Protein AF-A0A254QA56-F1 (afdb_monomer)

Sequence (205 aa):
MKKPNFILATFVTAFCLHAQAGLIANYATLATKDLDQMNELVNEKIQESEQMHDEKYVPLKEALQAVFSRPDGTDDMIDKVVGPLRTKLDELDQWENVFTILVDEAVDALKNPKGVKPVVQNTYSIFLENFIAESKPYAKNGGFERKLLEKIRDAKIELTKEAKNERSLRGMKVGDSPSDLAKRVLDQNPVAAKDAPKADKKKKK

Nearest PDB structures (foldseek):
  5oqq-assembly1_A  TM=4.904E-01  e=9.776E+00  Saccharomyces cerevisiae S288C
  6o6n-assembly1_A  TM=2.407E-01  e=3.776E+00  Mycobacterium tuberculosis

Solvent-accessible surface area (backbone atoms only — not comparable to full-atom values): 11959 Å² total; per-residue (Å²): 137,91,83,87,90,84,81,82,82,77,82,77,78,77,78,75,74,73,75,65,71,94,54,93,59,47,23,77,66,41,58,73,50,52,73,66,58,49,45,48,52,44,49,53,23,50,52,53,20,71,72,42,93,65,73,40,60,53,40,43,42,46,36,50,50,43,52,35,16,23,74,46,90,88,72,56,49,51,79,73,57,44,61,67,54,50,55,58,26,52,78,66,76,33,50,71,57,46,51,51,51,53,52,48,55,32,49,54,48,39,65,50,46,82,90,51,53,42,64,54,48,47,17,37,44,37,25,48,44,44,50,46,61,73,32,49,87,47,31,44,42,97,47,70,56,25,55,51,37,50,51,43,27,73,55,64,42,64,80,52,71,63,28,48,48,54,41,45,76,70,74,42,84,80,69,75,41,51,13,55,49,27,41,52,50,41,71,77,24,58,64,70,86,82,77,72,77,78,76,78,78,76,78,79,130

Mean predicted aligned error: 9.17 Å

Radius of gyration: 22.81 Å; Cα contacts (8 Å, |Δi|>4): 213; chains: 1; bounding box: 54×69×92 Å

pLDDT: mean 86.46, std 18.13, range [35.41, 98.5]

Structure (mmCIF, N/CA/C/O backbone):
data_AF-A0A254QA56-F1
#
_entry.id   AF-A0A254QA56-F1
#
loop_
_atom_site.group_PDB
_atom_site.id
_atom_site.type_symbol
_atom_site.label_atom_id
_atom_site.label_alt_id
_atom_site.label_comp_id
_atom_site.label_asym_id
_atom_site.label_entity_id
_atom_site.label_seq_id
_atom_site.pdbx_PDB_ins_code
_atom_site.Cartn_x
_atom_site.Cartn_y
_atom_site.Cartn_z
_atom_site.occupancy
_atom_site.B_iso_or_equiv
_atom_site.auth_seq_id
_atom_site.auth_comp_id
_atom_site.auth_asym_id
_atom_site.auth_atom_id
_atom_site.pdbx_PDB_model_num
ATOM 1 N N . MET A 1 1 ? -38.336 6.411 -59.306 1.00 41.28 1 MET A N 1
ATOM 2 C CA . MET A 1 1 ? -36.872 6.197 -59.385 1.00 41.28 1 MET A CA 1
ATOM 3 C C . MET A 1 1 ? -36.225 6.703 -58.106 1.00 41.28 1 MET A C 1
ATOM 5 O O . MET A 1 1 ? -36.695 7.677 -57.540 1.00 41.28 1 MET A O 1
ATOM 9 N N . LYS A 1 2 ? -35.222 5.962 -57.632 1.00 47.81 2 LYS A N 1
ATOM 10 C CA . LYS A 1 2 ? -34.538 6.068 -56.334 1.00 47.81 2 LYS A CA 1
ATOM 11 C C . LYS A 1 2 ? -33.639 7.311 -56.239 1.00 47.81 2 LYS A C 1
ATOM 13 O O . LYS A 1 2 ? -32.981 7.617 -57.230 1.00 47.81 2 LYS A O 1
ATOM 18 N N . LYS A 1 3 ? -33.528 7.900 -55.037 1.00 47.44 3 LYS A N 1
ATOM 19 C CA . LYS A 1 3 ? -32.267 8.181 -54.302 1.00 47.44 3 LYS A CA 1
ATOM 20 C C . LYS A 1 3 ? -32.556 8.916 -52.972 1.00 47.44 3 LYS A C 1
ATOM 22 O O . LYS A 1 3 ? -33.139 9.994 -53.016 1.00 47.44 3 LYS A O 1
ATOM 27 N N . PRO A 1 4 ? -32.140 8.374 -51.814 1.00 57.78 4 PRO A N 1
ATOM 28 C CA . PRO A 1 4 ? -32.004 9.125 -50.571 1.00 57.78 4 PRO A CA 1
ATOM 29 C C . PRO A 1 4 ? -30.584 9.710 -50.485 1.00 57.78 4 PRO A C 1
ATOM 31 O O . PRO A 1 4 ? -29.627 9.010 -50.806 1.00 57.78 4 PRO A O 1
ATOM 34 N N . ASN A 1 5 ? -30.428 10.954 -50.028 1.00 46.78 5 ASN A N 1
ATOM 35 C CA . ASN A 1 5 ? -29.123 11.470 -49.605 1.00 46.78 5 ASN A CA 1
ATOM 36 C C . ASN A 1 5 ? -29.166 11.748 -48.106 1.00 46.78 5 ASN A C 1
ATOM 38 O O . ASN A 1 5 ? -29.711 12.737 -47.628 1.00 46.78 5 ASN A O 1
ATOM 42 N N . PHE A 1 6 ? -28.600 10.776 -47.407 1.00 52.94 6 PHE A N 1
ATOM 43 C CA . PHE A 1 6 ? -28.420 10.651 -45.979 1.00 52.94 6 PHE A CA 1
ATOM 44 C C . PHE A 1 6 ? -26.942 10.926 -45.714 1.00 52.94 6 PHE A C 1
ATOM 46 O O . PHE A 1 6 ? -26.132 10.060 -46.020 1.00 52.94 6 PHE A O 1
ATOM 53 N N . ILE A 1 7 ? -26.569 12.101 -45.202 1.00 49.69 7 ILE A N 1
ATOM 54 C CA . ILE A 1 7 ? -25.261 12.303 -44.556 1.00 49.69 7 ILE A CA 1
ATOM 55 C C . ILE A 1 7 ? -25.456 13.305 -43.413 1.00 49.69 7 ILE A C 1
ATOM 57 O O . ILE A 1 7 ? -25.235 14.503 -43.564 1.00 49.69 7 ILE A O 1
ATOM 61 N N . LEU A 1 8 ? -25.892 12.797 -42.261 1.00 44.91 8 LEU A N 1
ATOM 62 C CA . LEU A 1 8 ? -25.631 13.426 -40.971 1.00 44.91 8 LEU A CA 1
ATOM 63 C C . LEU A 1 8 ? -24.395 12.718 -40.409 1.00 44.91 8 LEU A C 1
ATOM 65 O O . LEU A 1 8 ? -24.488 11.621 -39.863 1.00 44.91 8 LEU A O 1
ATOM 69 N N . ALA A 1 9 ? -23.220 13.297 -40.644 1.00 51.34 9 ALA A N 1
ATOM 70 C CA . ALA A 1 9 ? -21.973 12.807 -40.076 1.00 51.34 9 ALA A CA 1
ATOM 71 C C . ALA A 1 9 ? -21.888 13.270 -38.617 1.00 51.34 9 ALA A C 1
ATOM 73 O O . ALA A 1 9 ? -21.326 14.319 -38.309 1.00 51.34 9 ALA A O 1
ATOM 74 N N . THR A 1 10 ? -22.484 12.495 -37.714 1.00 50.38 10 THR A N 1
ATOM 75 C CA . THR A 1 10 ? -22.260 12.638 -36.276 1.00 50.38 10 THR A CA 1
ATOM 76 C C . THR A 1 10 ? -20.854 12.131 -35.974 1.00 50.38 10 THR A C 1
ATOM 78 O O . THR A 1 10 ? -20.608 10.928 -35.892 1.00 50.38 10 THR A O 1
ATOM 81 N N . PHE A 1 11 ? -19.912 13.062 -35.849 1.00 48.84 11 PHE A N 1
ATOM 82 C CA . PHE A 1 11 ? -18.578 12.811 -35.319 1.00 48.84 11 PHE A CA 1
ATOM 83 C C . PHE A 1 11 ? -18.725 12.520 -33.818 1.00 48.84 11 PHE A C 1
ATOM 85 O O . PHE A 1 11 ? -18.668 13.417 -32.981 1.00 48.84 11 PHE A O 1
ATOM 92 N N . VAL A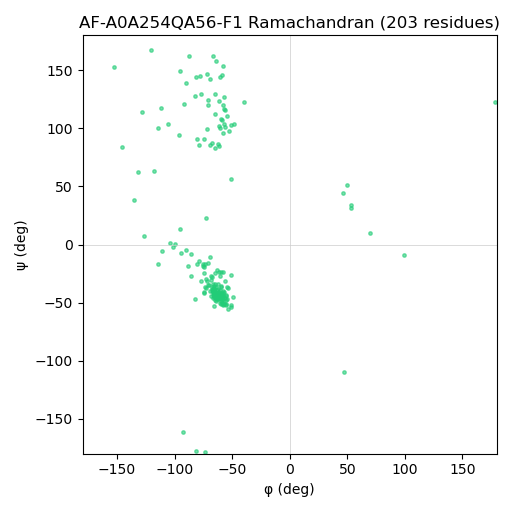 1 12 ? -18.997 11.261 -33.471 1.00 50.03 12 VAL A N 1
ATOM 93 C CA . VAL A 1 12 ? -18.875 10.780 -32.092 1.00 50.03 12 VAL A CA 1
ATOM 94 C C . VAL A 1 12 ? -17.382 10.642 -31.831 1.00 50.03 12 VAL A C 1
ATOM 96 O O . VAL A 1 12 ? -16.770 9.617 -32.130 1.00 50.03 12 VAL A O 1
ATOM 99 N N . THR A 1 13 ? -16.769 11.707 -31.322 1.00 55.28 13 THR A N 1
ATOM 100 C CA . THR A 1 13 ? -15.480 11.609 -30.647 1.00 55.28 13 THR A CA 1
ATOM 101 C C . THR A 1 13 ? -15.679 10.695 -29.448 1.00 55.28 13 THR A C 1
ATOM 103 O O . THR A 1 13 ? -16.225 11.084 -28.417 1.00 55.28 13 THR A O 1
ATOM 106 N N . ALA A 1 14 ? -15.266 9.441 -29.615 1.00 47.97 14 ALA A N 1
ATOM 107 C CA . ALA A 1 14 ? -15.072 8.514 -28.523 1.00 47.97 14 ALA A CA 1
ATOM 108 C C . ALA A 1 14 ? -14.052 9.139 -27.562 1.00 47.97 14 ALA A C 1
ATOM 110 O O . ALA A 1 14 ? -12.840 9.051 -27.764 1.00 47.97 14 ALA A O 1
ATOM 111 N N . PHE A 1 15 ? -14.553 9.804 -26.522 1.00 41.41 15 PHE A N 1
ATOM 112 C CA . PHE A 1 15 ? -13.814 10.004 -25.288 1.00 41.41 15 PHE A CA 1
ATOM 113 C C . PHE A 1 15 ? -13.555 8.608 -24.718 1.00 41.41 15 PHE A C 1
ATOM 115 O O . PHE A 1 15 ? -14.326 8.083 -23.918 1.00 41.41 15 PHE A O 1
ATOM 122 N N . CYS A 1 16 ? -12.469 7.976 -25.163 1.00 35.41 16 CYS A N 1
ATOM 123 C CA . CYS A 1 16 ? -11.835 6.908 -24.411 1.00 35.41 16 CYS A CA 1
ATOM 124 C C . CYS A 1 16 ? -11.297 7.543 -23.127 1.00 35.41 16 CYS A C 1
ATOM 126 O O . CYS A 1 16 ? -10.126 7.928 -23.047 1.00 35.41 16 CYS A O 1
ATOM 128 N N . LEU A 1 17 ? -12.185 7.674 -22.137 1.00 36.38 17 LEU A N 1
ATOM 129 C CA . LEU A 1 17 ? -11.829 7.741 -20.732 1.00 36.38 17 LEU A CA 1
ATOM 130 C C . LEU A 1 17 ? -10.952 6.519 -20.483 1.00 36.38 17 LEU A C 1
ATOM 132 O O . LEU A 1 17 ? -11.428 5.391 -20.366 1.00 36.38 17 LEU A O 1
ATOM 136 N N . HIS A 1 18 ? -9.641 6.737 -20.509 1.00 39.75 18 HIS A N 1
ATOM 137 C CA . HIS A 1 18 ? -8.711 5.783 -19.953 1.00 39.75 18 HIS A CA 1
ATOM 138 C C . HIS A 1 18 ? -9.082 5.720 -18.483 1.00 39.75 18 HIS A C 1
ATOM 140 O O . HIS A 1 18 ? -8.768 6.651 -17.746 1.00 39.75 18 HIS A O 1
ATOM 146 N N . ALA A 1 19 ? -9.798 4.671 -18.082 1.00 36.72 19 ALA A N 1
ATOM 147 C CA . ALA A 1 19 ? -9.943 4.330 -16.684 1.00 36.72 19 ALA A CA 1
ATOM 148 C C . ALA A 1 19 ? -8.522 4.285 -16.113 1.00 36.72 19 ALA A C 1
ATOM 150 O O . ALA A 1 19 ? -7.747 3.370 -16.407 1.00 36.72 19 ALA A O 1
ATOM 151 N N . GLN A 1 20 ? -8.130 5.333 -15.385 1.00 47.66 20 GLN A N 1
ATOM 152 C CA . GLN A 1 20 ? -7.027 5.214 -14.456 1.00 47.66 20 GLN A CA 1
ATOM 153 C C . GLN A 1 20 ? -7.502 4.132 -13.496 1.00 47.66 20 GLN A C 1
ATOM 155 O O . GLN A 1 20 ? -8.467 4.344 -12.768 1.00 47.66 20 GLN A O 1
ATOM 160 N N . ALA A 1 21 ? -6.900 2.939 -13.585 1.00 56.03 21 ALA A N 1
ATOM 161 C CA . ALA A 1 21 ? -6.980 1.937 -12.525 1.00 56.03 21 ALA A CA 1
ATOM 162 C C . ALA A 1 21 ? -6.873 2.702 -11.207 1.00 56.03 21 ALA A C 1
ATOM 164 O O . ALA A 1 21 ? -5.933 3.487 -11.137 1.00 56.03 21 ALA A O 1
ATOM 165 N N . GLY A 1 22 ? -7.867 2.570 -10.315 1.00 65.25 22 GLY A N 1
ATOM 166 C CA . GLY A 1 22 ? -8.293 3.515 -9.261 1.00 65.25 22 GLY A CA 1
ATOM 167 C C . GLY A 1 22 ? -7.219 4.060 -8.312 1.00 65.25 22 GLY A C 1
ATOM 168 O O . GLY A 1 22 ? -7.341 3.920 -7.106 1.00 65.25 22 GLY A O 1
ATOM 169 N N . LEU A 1 23 ? -6.190 4.674 -8.885 1.00 83.94 23 LEU A N 1
ATOM 170 C CA . LEU A 1 23 ? -4.993 5.268 -8.326 1.00 83.94 23 LEU A CA 1
ATOM 171 C C . LEU A 1 23 ? -5.116 6.767 -8.552 1.00 83.94 23 LEU A C 1
ATOM 173 O O . LEU A 1 23 ? -5.102 7.229 -9.700 1.00 83.94 23 LEU A O 1
ATOM 177 N N . ILE A 1 24 ? -5.166 7.534 -7.468 1.00 88.38 24 ILE A N 1
ATOM 178 C CA . ILE A 1 24 ? -5.178 8.999 -7.562 1.00 88.38 24 ILE A CA 1
ATOM 179 C C . ILE A 1 24 ? -3.846 9.551 -8.094 1.00 88.38 24 ILE A C 1
ATOM 181 O O . ILE A 1 24 ? -3.814 10.585 -8.756 1.00 88.38 24 ILE A O 1
ATOM 185 N N . ALA A 1 25 ? -2.741 8.835 -7.859 1.00 92.19 25 ALA A N 1
ATOM 186 C CA . ALA A 1 25 ? -1.421 9.140 -8.396 1.00 92.19 25 ALA A CA 1
ATOM 187 C C . ALA A 1 25 ? -0.576 7.865 -8.517 1.00 92.19 25 ALA A C 1
ATOM 189 O O . ALA A 1 25 ? -0.763 6.902 -7.778 1.00 92.19 25 ALA A O 1
ATOM 190 N N . ASN A 1 26 ? 0.376 7.862 -9.452 1.00 94.62 26 ASN A N 1
ATOM 191 C CA . ASN A 1 26 ? 1.369 6.792 -9.542 1.00 94.62 26 ASN A CA 1
ATOM 192 C C . ASN A 1 26 ? 2.577 7.087 -8.640 1.00 94.62 26 ASN A C 1
ATOM 194 O O . ASN A 1 26 ? 2.825 8.239 -8.270 1.00 94.62 26 ASN A O 1
ATOM 198 N N . TYR A 1 27 ? 3.369 6.055 -8.351 1.00 94.25 27 TYR A N 1
ATOM 199 C CA . TYR A 1 27 ? 4.514 6.170 -7.445 1.00 94.25 27 TYR A CA 1
ATOM 200 C C . TYR A 1 27 ? 5.526 7.247 -7.864 1.00 94.25 27 TYR A C 1
ATOM 202 O O . TYR A 1 27 ? 6.168 7.839 -7.005 1.00 94.25 27 TYR A O 1
ATOM 210 N N . ALA A 1 28 ? 5.698 7.512 -9.165 1.00 92.94 28 ALA A N 1
ATOM 211 C CA . ALA A 1 28 ? 6.695 8.467 -9.639 1.00 92.94 28 ALA A CA 1
ATOM 212 C C . ALA A 1 28 ? 6.295 9.909 -9.307 1.00 92.94 28 ALA A C 1
ATOM 214 O O . ALA A 1 28 ? 7.159 10.721 -8.995 1.00 92.94 28 ALA A O 1
ATOM 215 N N . THR A 1 29 ? 4.996 10.211 -9.342 1.00 94.50 29 THR A N 1
ATOM 216 C CA . THR A 1 29 ? 4.449 11.488 -8.863 1.00 94.50 29 THR A CA 1
ATOM 217 C C . THR A 1 29 ? 4.476 11.568 -7.337 1.00 94.50 29 THR A C 1
ATOM 219 O O . THR A 1 29 ? 4.750 12.624 -6.779 1.00 94.50 29 THR A O 1
ATOM 222 N N . LEU A 1 30 ? 4.211 10.460 -6.644 1.00 95.38 30 LEU A N 1
ATOM 223 C CA . LEU A 1 30 ? 4.220 10.420 -5.178 1.00 95.38 30 LEU A CA 1
ATOM 224 C C . LEU A 1 30 ? 5.635 10.551 -4.600 1.00 95.38 30 LEU A C 1
ATOM 226 O O . LEU A 1 30 ? 5.823 11.196 -3.575 1.00 95.38 30 LEU A O 1
ATOM 230 N N . ALA A 1 31 ? 6.642 10.004 -5.281 1.00 93.56 31 ALA A N 1
ATOM 231 C CA . ALA A 1 31 ? 8.043 10.075 -4.871 1.00 93.56 31 ALA A CA 1
ATOM 232 C C . ALA A 1 31 ? 8.597 11.508 -4.834 1.00 93.56 31 ALA A C 1
ATOM 234 O O . ALA A 1 31 ? 9.591 11.756 -4.159 1.00 93.56 31 ALA A O 1
ATOM 235 N N . THR A 1 32 ? 7.980 12.451 -5.553 1.00 93.56 32 THR A N 1
ATOM 236 C CA . THR A 1 32 ? 8.383 13.864 -5.523 1.00 93.56 32 THR A CA 1
ATOM 237 C C . THR A 1 32 ? 7.660 14.669 -4.451 1.00 93.56 32 THR A C 1
ATOM 239 O O . THR A 1 32 ? 7.957 15.850 -4.311 1.00 93.56 32 THR A O 1
ATOM 242 N N . LYS A 1 33 ? 6.695 14.070 -3.739 1.00 95.69 33 LYS A N 1
ATOM 243 C CA . LYS A 1 33 ? 5.977 14.744 -2.660 1.00 95.69 33 LYS A CA 1
ATOM 244 C C . LYS A 1 33 ? 6.781 14.694 -1.366 1.00 95.69 33 LYS A C 1
ATOM 246 O O . LYS A 1 33 ? 7.206 13.616 -0.928 1.00 95.69 33 LYS A O 1
ATOM 251 N N . ASP A 1 34 ? 6.975 15.865 -0.777 1.00 96.31 34 ASP A N 1
ATOM 252 C CA . ASP A 1 34 ? 7.541 16.020 0.560 1.00 96.31 34 ASP A CA 1
ATOM 253 C C . ASP A 1 34 ? 6.481 15.801 1.655 1.00 96.31 34 ASP A C 1
ATOM 255 O O . ASP A 1 34 ? 5.336 15.435 1.382 1.00 96.31 34 ASP A O 1
ATOM 259 N N . LEU A 1 35 ? 6.887 15.976 2.914 1.00 97.00 35 LEU A N 1
ATOM 260 C CA . LEU A 1 35 ? 6.021 15.753 4.070 1.00 97.00 35 LEU A CA 1
ATOM 261 C C . LEU A 1 35 ? 4.806 16.686 4.074 1.00 97.00 35 LEU A C 1
ATOM 263 O O . LEU A 1 35 ? 3.702 16.239 4.378 1.00 97.00 35 LEU A O 1
ATOM 267 N N . ASP A 1 36 ? 4.987 17.955 3.716 1.00 98.00 36 ASP A N 1
ATOM 268 C CA . ASP A 1 36 ? 3.902 18.937 3.718 1.00 98.00 36 ASP A CA 1
ATOM 269 C C . ASP A 1 36 ? 2.884 18.597 2.627 1.00 98.00 36 ASP A C 1
ATOM 271 O O . ASP A 1 36 ? 1.686 18.531 2.895 1.00 98.00 36 ASP A O 1
ATOM 275 N N . GLN A 1 37 ? 3.357 18.253 1.427 1.00 98.06 37 GLN A N 1
ATOM 276 C CA . GLN A 1 37 ? 2.510 17.860 0.299 1.00 98.06 37 GLN A CA 1
ATOM 277 C C . GLN A 1 37 ? 1.796 16.519 0.509 1.00 98.06 37 GLN A C 1
ATOM 279 O O . GLN A 1 37 ? 0.715 16.301 -0.048 1.00 98.06 37 GLN A O 1
ATOM 284 N N . MET A 1 38 ? 2.397 15.592 1.260 1.00 98.12 38 MET A N 1
ATOM 285 C CA . MET A 1 38 ? 1.736 14.342 1.645 1.00 98.12 38 MET A CA 1
ATOM 286 C C . MET A 1 38 ? 0.688 14.580 2.736 1.00 98.12 38 MET A C 1
ATOM 288 O O . MET A 1 38 ? -0.407 14.028 2.641 1.00 98.12 38 MET A O 1
ATOM 292 N N . ASN A 1 39 ? 0.977 15.432 3.723 1.00 98.38 39 ASN A N 1
ATOM 293 C CA . ASN A 1 39 ? -0.001 15.836 4.736 1.00 98.38 39 ASN A CA 1
ATOM 294 C C . ASN A 1 39 ? -1.183 16.589 4.121 1.00 98.38 39 ASN A C 1
ATOM 296 O O . ASN A 1 39 ? -2.325 16.335 4.494 1.00 98.38 39 ASN A O 1
ATOM 300 N N . GLU A 1 40 ? -0.929 17.491 3.174 1.00 98.38 40 GLU A N 1
ATOM 301 C CA . GLU A 1 40 ? -1.970 18.201 2.429 1.00 98.38 40 GLU A CA 1
ATOM 302 C C . GLU A 1 40 ? -2.890 17.210 1.710 1.00 98.38 40 GLU A C 1
ATOM 304 O O . GLU A 1 40 ? -4.091 17.216 1.961 1.00 98.38 40 GLU A O 1
ATOM 309 N N . LEU A 1 41 ? -2.325 16.272 0.938 1.00 98.06 41 LEU A N 1
ATOM 310 C CA . LEU A 1 41 ? -3.091 15.225 0.251 1.00 98.06 41 LEU A CA 1
ATOM 311 C C . LEU A 1 41 ? -3.959 14.405 1.219 1.00 98.06 41 LEU A C 1
ATOM 313 O O . LEU A 1 41 ? -5.123 14.125 0.927 1.00 98.06 41 LEU A O 1
ATOM 317 N N . VAL A 1 42 ? -3.406 14.007 2.370 1.00 98.38 42 VAL A N 1
ATOM 318 C CA . VAL A 1 42 ? -4.145 13.258 3.399 1.00 98.38 42 VAL A CA 1
ATOM 319 C C . VAL A 1 42 ? -5.292 14.094 3.967 1.00 98.38 42 VAL A C 1
ATOM 321 O O . VAL A 1 42 ? -6.421 13.609 4.057 1.00 98.38 42 VAL A O 1
ATOM 324 N N . ASN A 1 43 ? -5.028 15.351 4.318 1.00 98.44 43 ASN A N 1
ATOM 325 C CA . ASN A 1 43 ? -6.022 16.239 4.913 1.00 98.44 43 ASN A CA 1
ATOM 326 C C . ASN A 1 43 ? -7.148 16.588 3.933 1.00 98.44 43 ASN A C 1
ATOM 328 O O . ASN A 1 43 ? -8.310 16.579 4.334 1.00 98.44 43 ASN A O 1
ATOM 332 N N . GLU A 1 44 ? -6.832 16.829 2.659 1.00 98.38 44 GLU A N 1
ATOM 333 C CA . GLU A 1 44 ? -7.826 17.045 1.602 1.00 98.38 44 GLU A CA 1
ATOM 334 C C . GLU A 1 44 ? -8.796 15.862 1.507 1.00 98.38 44 GLU A C 1
ATOM 336 O O . GLU A 1 44 ? -10.013 16.046 1.488 1.00 98.38 44 GLU A O 1
ATOM 341 N N . LYS A 1 45 ? -8.274 14.632 1.525 1.00 98.06 45 LYS A N 1
ATOM 342 C CA . LYS A 1 45 ? -9.097 13.421 1.434 1.00 98.06 45 LYS A CA 1
ATOM 343 C C . LYS A 1 45 ? -9.903 13.137 2.698 1.00 98.06 45 LYS A C 1
ATOM 345 O O . LYS A 1 45 ? -11.017 12.622 2.609 1.00 98.06 45 LYS A O 1
ATOM 350 N N . ILE A 1 46 ? -9.391 13.507 3.871 1.00 98.44 46 ILE A N 1
ATOM 351 C CA . ILE A 1 46 ? -10.171 13.471 5.115 1.00 98.44 46 ILE A CA 1
ATOM 352 C C . ILE A 1 46 ? -11.338 14.461 5.038 1.00 98.44 46 ILE A C 1
ATOM 354 O O . ILE A 1 46 ? -12.468 14.084 5.347 1.00 98.44 46 ILE A O 1
ATOM 358 N N . GLN A 1 47 ? -11.096 15.690 4.574 1.00 98.44 47 GLN A N 1
ATOM 359 C CA . GLN A 1 47 ? -12.152 16.692 4.395 1.00 98.44 47 GLN A CA 1
ATOM 360 C C . GLN A 1 47 ? -13.200 16.239 3.372 1.00 98.44 47 GLN A C 1
ATOM 362 O O . GLN A 1 47 ? -14.395 16.393 3.617 1.00 98.44 47 GLN A O 1
ATOM 367 N N . GLU A 1 48 ? -12.772 15.637 2.260 1.00 97.81 48 GLU A N 1
ATOM 368 C CA . GLU A 1 48 ? -13.675 15.051 1.263 1.00 97.81 48 GLU A CA 1
ATOM 369 C C . GLU A 1 48 ? -14.564 13.966 1.894 1.00 97.81 48 GLU A C 1
ATOM 371 O O . GLU A 1 48 ? -15.786 14.021 1.772 1.00 97.81 48 GLU A O 1
ATOM 376 N N . SER A 1 49 ? -13.975 13.041 2.659 1.00 97.88 49 SER A N 1
ATOM 377 C CA . SER A 1 49 ? -14.702 12.006 3.409 1.00 97.88 49 SER A CA 1
ATOM 378 C C . SER A 1 49 ? -15.734 12.589 4.386 1.00 97.88 49 SER A C 1
ATOM 380 O O . SER A 1 49 ? -16.839 12.063 4.522 1.00 97.88 49 SER A O 1
ATOM 382 N N . GLU A 1 50 ? -15.404 13.677 5.084 1.00 97.06 50 GLU A N 1
ATOM 383 C CA . GLU A 1 50 ? -16.308 14.321 6.047 1.00 97.06 50 GLU A CA 1
ATOM 384 C C . GLU A 1 50 ? -17.523 14.985 5.385 1.00 97.06 50 GLU A C 1
ATOM 386 O O . GLU A 1 50 ? -18.587 15.067 6.004 1.00 97.06 50 GLU A O 1
ATOM 391 N N . GLN A 1 51 ? -17.386 15.410 4.127 1.00 97.19 51 GLN A N 1
ATOM 392 C CA . GLN A 1 51 ? -18.465 16.009 3.336 1.00 97.19 51 GLN A CA 1
ATOM 393 C C . GLN A 1 51 ? -19.410 14.970 2.717 1.00 97.19 51 GLN A C 1
ATOM 395 O O . GLN A 1 51 ? -20.516 15.321 2.301 1.00 97.19 51 GLN A O 1
ATOM 400 N N . MET A 1 52 ? -19.008 13.699 2.653 1.00 95.12 52 MET A N 1
ATOM 401 C CA . MET A 1 52 ? -19.840 12.636 2.094 1.00 95.12 52 MET A CA 1
ATOM 402 C C . MET A 1 52 ? -20.926 12.185 3.078 1.00 95.12 52 MET A C 1
ATOM 404 O O . MET A 1 52 ? -20.716 12.119 4.288 1.00 95.12 52 MET A O 1
ATOM 408 N N . HIS A 1 53 ? -22.103 11.834 2.559 1.00 91.94 53 HIS A N 1
ATOM 409 C CA . HIS A 1 53 ? -23.170 11.239 3.370 1.00 91.94 53 HIS A CA 1
ATOM 410 C C . HIS A 1 53 ? -22.962 9.732 3.563 1.00 91.94 53 HIS A C 1
ATOM 412 O O . HIS A 1 53 ? -22.999 9.256 4.696 1.00 91.94 53 HIS A O 1
ATOM 418 N N . ASP A 1 54 ? -22.657 9.028 2.473 1.00 93.62 54 ASP A N 1
ATOM 419 C CA . ASP A 1 54 ? -22.381 7.592 2.423 1.00 93.62 54 ASP A CA 1
ATOM 420 C C . ASP A 1 54 ? -20.968 7.343 1.883 1.00 93.62 54 ASP A C 1
ATOM 422 O O . ASP A 1 54 ? -20.334 8.255 1.363 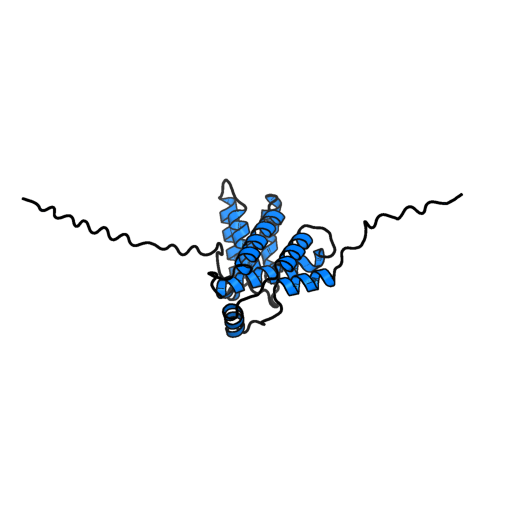1.00 93.62 54 ASP A O 1
ATOM 426 N N . GLU A 1 55 ? -20.459 6.115 2.014 1.00 93.75 55 GLU A N 1
ATOM 427 C CA . GLU A 1 55 ? -19.158 5.701 1.452 1.00 93.75 55 GLU A CA 1
ATOM 428 C C . GLU A 1 55 ? -17.967 6.596 1.847 1.00 93.75 55 GLU A C 1
ATOM 430 O O . GLU A 1 55 ? -16.976 6.691 1.129 1.00 93.75 55 GLU A O 1
ATOM 435 N N . LYS A 1 56 ? -18.019 7.186 3.048 1.00 97.00 56 LYS A N 1
ATOM 436 C CA . LYS A 1 56 ? -16.962 8.048 3.613 1.00 97.00 56 LYS A CA 1
ATOM 437 C C . LYS A 1 56 ? -15.559 7.430 3.565 1.00 97.00 56 LYS A C 1
ATOM 439 O O . LYS A 1 56 ? -14.558 8.128 3.507 1.00 97.00 56 LYS A O 1
ATOM 444 N N . TYR A 1 57 ? -15.468 6.103 3.551 1.00 97.06 57 TYR A N 1
ATOM 445 C CA . TYR A 1 57 ? -14.196 5.395 3.461 1.00 97.06 57 TYR A CA 1
ATOM 446 C C . TYR A 1 57 ? -13.517 5.495 2.087 1.00 97.06 57 TYR A C 1
ATOM 448 O O . TYR A 1 57 ? -12.333 5.182 1.994 1.00 97.06 57 TYR A O 1
ATOM 456 N N . VAL A 1 58 ? -14.221 5.904 1.024 1.00 96.75 58 VAL A N 1
ATOM 457 C CA . VAL A 1 58 ? -13.680 5.927 -0.345 1.00 96.75 58 VAL A CA 1
ATOM 458 C C . VAL A 1 58 ? -12.542 6.947 -0.490 1.00 96.75 58 VAL A C 1
ATOM 460 O O . VAL A 1 58 ? -11.444 6.517 -0.854 1.00 96.75 58 VAL A O 1
ATOM 463 N N . PRO A 1 59 ? -12.695 8.236 -0.119 1.00 98.00 59 PRO A N 1
ATOM 464 C CA . PRO A 1 59 ? -11.572 9.177 -0.133 1.00 98.00 59 PRO A CA 1
ATOM 465 C C . PRO A 1 59 ? -10.421 8.746 0.787 1.00 98.00 59 PRO A C 1
ATOM 467 O O . PRO A 1 59 ? -9.247 8.899 0.449 1.00 98.00 59 PRO A O 1
ATOM 470 N N . LEU A 1 60 ? -10.738 8.140 1.937 1.00 98.44 60 LEU A N 1
ATOM 471 C CA . LEU A 1 60 ? -9.729 7.637 2.875 1.00 98.44 60 LEU A CA 1
ATOM 472 C C . LEU A 1 60 ? -8.934 6.462 2.284 1.00 98.44 60 LEU A C 1
ATOM 474 O O . LEU A 1 60 ? -7.715 6.406 2.443 1.00 98.44 60 LEU A O 1
ATOM 478 N N . LYS A 1 61 ? -9.601 5.552 1.562 1.00 98.19 61 LYS A N 1
ATOM 479 C CA . LYS A 1 61 ? -8.970 4.461 0.807 1.00 98.19 61 LYS A CA 1
ATOM 480 C C . LYS A 1 61 ? -8.000 5.018 -0.231 1.00 98.19 61 LYS A C 1
ATOM 482 O O . LYS A 1 61 ? -6.879 4.527 -0.333 1.00 98.19 61 LYS A O 1
ATOM 487 N N . GLU A 1 62 ? -8.417 6.030 -0.986 1.00 97.88 62 GLU A N 1
ATOM 488 C CA . GLU A 1 62 ? -7.576 6.677 -1.998 1.00 97.88 62 GLU A CA 1
ATOM 489 C C . GLU A 1 62 ? -6.319 7.307 -1.386 1.00 97.88 62 GLU A C 1
ATOM 491 O O . GLU A 1 62 ? -5.210 7.103 -1.887 1.00 97.88 62 GLU A O 1
ATOM 496 N N . ALA A 1 63 ? -6.474 8.028 -0.271 1.00 98.12 63 ALA A N 1
ATOM 497 C CA . ALA A 1 63 ? -5.352 8.609 0.458 1.00 98.12 63 ALA A CA 1
ATOM 498 C C . ALA A 1 63 ? -4.401 7.531 0.986 1.00 98.12 63 ALA A C 1
ATOM 500 O O . ALA A 1 63 ? -3.187 7.636 0.812 1.00 98.12 63 ALA A O 1
ATOM 501 N N . LEU A 1 64 ? -4.943 6.465 1.578 1.00 98.25 64 LEU A N 1
ATOM 502 C CA . LEU A 1 64 ? -4.150 5.364 2.116 1.00 98.25 64 LEU A CA 1
ATOM 503 C C . LEU A 1 64 ? -3.363 4.653 1.013 1.00 98.25 64 LEU A C 1
ATOM 505 O O . LEU A 1 64 ? -2.172 4.386 1.166 1.00 98.25 64 LEU A O 1
ATOM 509 N N . GLN A 1 65 ? -4.003 4.403 -0.128 1.00 98.19 65 GLN A N 1
ATOM 510 C CA . GLN A 1 65 ? -3.342 3.833 -1.292 1.00 98.19 65 GLN A CA 1
ATOM 511 C C . GLN A 1 65 ? -2.194 4.725 -1.772 1.00 98.19 65 GLN A C 1
ATOM 513 O O . GLN A 1 65 ? -1.118 4.207 -2.064 1.00 98.19 65 GLN A O 1
ATOM 518 N N . ALA A 1 66 ? -2.378 6.047 -1.818 1.00 97.88 66 ALA A N 1
ATOM 519 C CA . ALA A 1 66 ? -1.325 6.984 -2.201 1.00 97.88 66 ALA A CA 1
ATOM 520 C C . ALA A 1 66 ? -0.162 7.012 -1.200 1.00 97.88 66 ALA A C 1
ATOM 522 O O . ALA A 1 66 ? 0.994 6.952 -1.619 1.00 97.88 66 ALA A O 1
ATOM 523 N N . VAL A 1 67 ? -0.452 7.039 0.104 1.00 97.81 67 VAL A N 1
ATOM 524 C CA . VAL A 1 67 ? 0.567 6.978 1.165 1.00 97.81 67 VAL A CA 1
ATOM 525 C C . VAL A 1 67 ? 1.417 5.719 1.012 1.00 97.81 67 VAL A C 1
ATOM 527 O O . VAL A 1 67 ? 2.636 5.813 0.894 1.00 97.81 67 VAL A O 1
ATOM 530 N N . PHE A 1 68 ? 0.784 4.551 0.895 1.00 97.81 68 PHE A N 1
ATOM 531 C CA . PHE A 1 68 ? 1.501 3.283 0.755 1.00 97.81 68 PHE A CA 1
ATOM 532 C C . PHE A 1 68 ? 2.124 3.084 -0.632 1.00 97.81 68 PHE A C 1
ATOM 534 O O . PHE A 1 68 ? 3.041 2.286 -0.768 1.00 97.81 68 PHE A O 1
ATOM 541 N N . SER A 1 69 ? 1.687 3.803 -1.667 1.00 97.00 69 SER A N 1
ATOM 542 C CA . SER A 1 69 ? 2.284 3.730 -3.011 1.00 97.00 69 SER A CA 1
ATOM 543 C C . SER A 1 69 ? 3.492 4.653 -3.201 1.00 97.00 69 SER A C 1
ATOM 545 O O . SER A 1 69 ? 4.160 4.587 -4.240 1.00 97.00 69 SER A O 1
ATOM 547 N N . ARG A 1 70 ? 3.786 5.528 -2.234 1.00 95.31 70 ARG A N 1
ATOM 548 C CA . ARG A 1 70 ? 5.007 6.337 -2.224 1.00 95.31 70 ARG A CA 1
ATOM 549 C C . ARG A 1 70 ? 6.188 5.459 -1.789 1.00 95.31 70 ARG A C 1
ATOM 551 O O . ARG A 1 70 ? 6.093 4.809 -0.755 1.00 95.31 70 ARG A O 1
ATOM 558 N N . PRO A 1 71 ? 7.317 5.435 -2.518 1.00 92.94 71 PRO A N 1
ATOM 559 C CA . PRO A 1 71 ? 8.524 4.778 -2.020 1.00 92.94 71 PRO A CA 1
ATOM 560 C C . PRO A 1 71 ? 8.937 5.381 -0.670 1.00 92.94 71 PRO A C 1
ATOM 562 O O . PRO A 1 71 ? 9.256 6.566 -0.619 1.00 92.94 71 PRO A O 1
ATOM 565 N N . ASP A 1 72 ? 8.919 4.583 0.400 1.00 84.19 72 ASP A N 1
ATOM 566 C CA . ASP A 1 72 ? 9.130 5.089 1.769 1.00 84.19 72 ASP A CA 1
ATOM 567 C C . ASP A 1 72 ? 10.615 5.124 2.178 1.00 84.19 72 ASP A C 1
ATOM 569 O O . ASP A 1 72 ? 11.036 5.876 3.049 1.00 84.19 72 ASP A O 1
ATOM 573 N N . GLY A 1 73 ? 11.455 4.366 1.461 1.00 73.94 73 GLY A N 1
ATOM 574 C CA . GLY A 1 73 ? 12.911 4.512 1.475 1.00 73.94 73 GLY A CA 1
ATOM 575 C C . GLY A 1 73 ? 13.525 4.620 2.875 1.00 73.94 73 GLY A C 1
ATOM 576 O O . GLY A 1 73 ? 13.633 3.624 3.582 1.00 73.94 73 GLY A O 1
ATOM 577 N N . THR A 1 74 ? 14.019 5.816 3.208 1.00 73.38 74 THR A N 1
ATOM 578 C CA . THR A 1 74 ? 14.708 6.139 4.471 1.00 73.38 74 THR A CA 1
ATOM 579 C C . THR A 1 74 ? 14.096 7.341 5.190 1.00 73.38 74 THR A C 1
ATOM 581 O O . THR A 1 74 ? 14.736 7.885 6.090 1.00 73.38 74 THR A O 1
ATOM 584 N N . ASP A 1 75 ? 12.957 7.856 4.719 1.00 86.50 75 ASP A N 1
ATOM 585 C CA . ASP A 1 75 ? 12.345 9.059 5.287 1.00 86.50 75 ASP A CA 1
ATOM 586 C C . ASP A 1 75 ? 11.129 8.772 6.166 1.00 86.50 75 ASP A C 1
ATOM 588 O O . ASP A 1 75 ? 10.591 9.728 6.726 1.00 86.50 75 ASP A O 1
ATOM 592 N N . ASP A 1 76 ? 10.761 7.500 6.353 1.00 92.88 76 ASP A N 1
ATOM 593 C CA . ASP A 1 76 ? 9.688 7.032 7.241 1.00 92.88 76 ASP A CA 1
ATOM 594 C C . ASP A 1 76 ? 8.406 7.872 7.061 1.00 92.88 76 ASP A C 1
ATOM 596 O O . ASP A 1 76 ? 7.813 8.378 8.020 1.00 92.88 76 ASP A O 1
ATOM 600 N N . MET A 1 77 ? 8.035 8.147 5.807 1.00 95.44 77 MET A N 1
ATOM 601 C CA . MET A 1 77 ? 6.906 9.011 5.473 1.00 95.44 77 MET A CA 1
ATOM 602 C C . MET A 1 77 ? 5.590 8.378 5.902 1.00 95.44 77 MET A C 1
ATOM 604 O O . MET A 1 77 ? 4.741 9.092 6.436 1.00 95.44 77 MET A O 1
ATOM 608 N N . ILE A 1 78 ? 5.423 7.066 5.712 1.00 97.31 78 ILE A N 1
ATOM 609 C CA . ILE A 1 78 ? 4.207 6.345 6.115 1.00 97.31 78 ILE A CA 1
ATOM 610 C C . ILE A 1 78 ? 3.934 6.570 7.604 1.00 97.31 78 ILE A C 1
ATOM 612 O O . ILE A 1 78 ? 2.857 7.061 7.946 1.00 97.31 78 ILE A O 1
ATOM 616 N N . ASP A 1 79 ? 4.925 6.328 8.466 1.00 95.75 79 ASP A N 1
ATOM 617 C CA . ASP A 1 79 ? 4.825 6.527 9.919 1.00 95.75 79 ASP A CA 1
ATOM 618 C C . ASP A 1 79 ? 4.384 7.947 10.298 1.00 95.75 79 ASP A C 1
ATOM 620 O O . ASP A 1 79 ? 3.621 8.149 11.247 1.00 95.75 79 ASP A O 1
ATOM 624 N N . LYS A 1 80 ? 4.840 8.948 9.539 1.00 96.88 80 LYS A N 1
ATOM 625 C CA . LYS A 1 80 ? 4.551 10.363 9.805 1.00 96.88 80 LYS A CA 1
ATOM 626 C C . LYS A 1 80 ? 3.145 10.783 9.387 1.00 96.88 80 LYS A C 1
ATOM 628 O O . LYS A 1 80 ? 2.591 11.679 10.021 1.00 96.88 80 LYS A O 1
ATOM 633 N N . VAL A 1 81 ? 2.578 10.179 8.340 1.00 97.38 81 VAL A N 1
ATOM 634 C CA . VAL A 1 81 ? 1.336 10.676 7.708 1.00 97.38 81 VAL A CA 1
ATOM 635 C C . VAL A 1 81 ? 0.138 9.733 7.837 1.00 97.38 81 VAL A C 1
ATOM 637 O O . VAL A 1 81 ? -0.997 10.162 7.640 1.00 97.38 81 VAL A O 1
ATOM 640 N N . VAL A 1 82 ? 0.341 8.456 8.177 1.00 97.81 82 VAL A N 1
ATOM 641 C CA . VAL A 1 82 ? -0.749 7.462 8.209 1.00 97.81 82 VAL A CA 1
ATOM 642 C C . VAL A 1 82 ? -1.682 7.624 9.413 1.00 97.81 82 VAL A C 1
ATOM 644 O O . VAL A 1 82 ? -2.846 7.230 9.346 1.00 97.81 82 VAL A O 1
ATOM 647 N N . GLY A 1 83 ? -1.201 8.217 10.512 1.00 98.25 83 GLY A N 1
ATOM 648 C CA . GLY A 1 83 ? -1.933 8.323 11.780 1.00 98.25 83 GLY A CA 1
ATOM 649 C C . GLY A 1 83 ? -3.360 8.879 11.644 1.00 98.25 83 GLY A C 1
ATOM 650 O O . GLY A 1 83 ? -4.302 8.205 12.063 1.00 98.25 83 GLY A O 1
ATOM 651 N N . PRO A 1 84 ? -3.561 10.058 11.022 1.00 98.38 84 PRO A N 1
ATOM 652 C CA . PRO A 1 84 ? -4.894 10.615 10.792 1.00 98.38 84 PRO A CA 1
ATOM 653 C C . PRO A 1 84 ? -5.820 9.703 9.974 1.00 98.38 84 PRO A C 1
ATOM 655 O O . PRO A 1 84 ? -6.996 9.570 10.315 1.00 98.38 84 PRO A O 1
ATOM 658 N N . LEU A 1 85 ? -5.300 9.037 8.934 1.00 98.31 85 LEU A N 1
ATOM 659 C CA . LEU A 1 85 ? -6.083 8.102 8.115 1.00 98.31 85 LEU A CA 1
ATOM 660 C C . LEU A 1 85 ? -6.524 6.885 8.917 1.00 98.31 85 LEU A C 1
ATOM 662 O O . LEU A 1 85 ? -7.678 6.475 8.813 1.00 98.31 85 LEU A O 1
ATOM 666 N N . ARG A 1 86 ? -5.620 6.332 9.732 1.00 98.31 86 ARG A N 1
ATOM 667 C CA . ARG A 1 86 ? -5.934 5.210 10.613 1.00 98.31 86 ARG A CA 1
ATOM 668 C C . ARG A 1 86 ? -7.071 5.565 11.557 1.00 98.31 86 ARG A C 1
ATOM 670 O O . ARG A 1 86 ? -8.064 4.852 11.575 1.00 98.31 86 ARG A O 1
ATOM 677 N N . THR A 1 87 ? -6.969 6.695 12.254 1.00 98.50 87 THR A N 1
ATOM 678 C CA . THR A 1 87 ? -8.025 7.158 13.166 1.00 98.50 87 THR A CA 1
ATOM 679 C C . THR A 1 87 ? -9.375 7.267 12.459 1.00 98.50 87 THR A C 1
ATOM 681 O O . THR A 1 87 ? -10.362 6.725 12.944 1.00 98.50 87 THR A O 1
ATOM 684 N N . LYS A 1 88 ? -9.424 7.900 11.280 1.00 98.25 88 LYS A N 1
ATOM 685 C CA . LYS A 1 88 ? -10.677 8.081 10.529 1.00 98.25 88 LYS A CA 1
ATOM 686 C C . LYS A 1 88 ? -11.254 6.773 9.991 1.00 98.25 88 LYS A C 1
ATOM 688 O O . LYS A 1 88 ? -12.467 6.610 9.962 1.00 98.25 88 LYS A O 1
ATOM 693 N N . LEU A 1 89 ? -10.410 5.841 9.560 1.00 98.44 89 LEU A N 1
ATOM 694 C CA . LEU A 1 89 ? -10.855 4.528 9.094 1.00 98.44 89 LEU A CA 1
ATOM 695 C C . LEU A 1 89 ? -11.305 3.626 10.247 1.00 98.44 89 LEU A C 1
ATOM 697 O O . LEU A 1 89 ? -12.274 2.890 10.072 1.00 98.44 89 LEU A O 1
ATOM 701 N N . ASP A 1 90 ? -10.644 3.696 11.403 1.00 98.31 90 ASP A N 1
ATOM 702 C CA . ASP A 1 90 ? -11.048 2.986 12.621 1.00 98.31 90 ASP A CA 1
ATOM 703 C C . ASP A 1 90 ? -12.400 3.514 13.139 1.00 98.31 90 ASP A C 1
ATOM 705 O O . ASP A 1 90 ? -13.272 2.720 13.469 1.00 98.31 90 ASP A O 1
ATOM 709 N N . GLU A 1 91 ? -12.639 4.834 13.114 1.00 98.00 91 GLU A N 1
ATOM 710 C CA . GLU A 1 91 ? -13.944 5.444 13.451 1.00 98.00 91 GLU A CA 1
ATOM 711 C C . GLU A 1 91 ? -15.105 4.943 12.570 1.00 98.00 91 GLU A C 1
ATOM 713 O O . GLU A 1 91 ? -16.266 5.012 12.975 1.00 98.00 91 GLU A O 1
ATOM 718 N N . LEU A 1 92 ? -14.800 4.458 11.364 1.00 98.00 92 LEU A N 1
ATOM 719 C CA . LEU A 1 92 ? -15.770 3.906 10.416 1.00 98.00 92 LEU A CA 1
ATOM 720 C C . LEU A 1 92 ? -15.812 2.365 10.426 1.00 98.00 92 LEU A C 1
ATOM 722 O O . LEU A 1 92 ? -16.545 1.780 9.625 1.00 98.00 92 LEU A O 1
ATOM 726 N N . ASP A 1 93 ? -15.009 1.705 11.268 1.00 98.00 93 ASP A N 1
ATOM 727 C CA . ASP A 1 93 ? -14.772 0.254 11.245 1.00 98.00 93 ASP A CA 1
ATOM 728 C C . ASP A 1 93 ? -14.319 -0.259 9.856 1.00 98.00 93 ASP A C 1
ATOM 730 O O . ASP A 1 93 ? -14.667 -1.359 9.421 1.00 98.00 93 ASP A O 1
ATOM 734 N N . GLN A 1 94 ? -13.559 0.555 9.113 1.00 98.31 94 GLN A N 1
ATOM 735 C CA . GLN A 1 94 ? -13.154 0.273 7.729 1.00 98.31 94 GLN A CA 1
ATOM 736 C C . GLN A 1 94 ? -11.664 -0.017 7.545 1.00 98.31 94 GLN A C 1
ATOM 738 O O . GLN A 1 94 ? -11.278 -0.386 6.439 1.00 98.31 94 GLN A O 1
ATOM 743 N N . TRP A 1 95 ? -10.822 0.104 8.575 1.00 98.06 95 TRP A N 1
ATOM 744 C CA . TRP A 1 95 ? -9.367 -0.067 8.439 1.00 98.06 95 TRP A CA 1
ATOM 745 C C . TRP A 1 95 ? -8.967 -1.401 7.790 1.00 98.06 95 TRP A C 1
ATOM 747 O O . TRP A 1 95 ? -8.311 -1.420 6.744 1.00 98.06 95 TRP A O 1
ATOM 757 N N . GLU A 1 96 ? -9.421 -2.523 8.355 1.00 97.94 96 GLU A N 1
ATOM 758 C CA . GLU A 1 96 ? -9.098 -3.857 7.828 1.00 97.94 96 GLU A CA 1
ATOM 759 C C . GLU A 1 96 ? -9.713 -4.098 6.441 1.00 97.94 96 GLU A C 1
ATOM 761 O O . GLU A 1 96 ? -9.082 -4.689 5.557 1.00 97.94 96 GLU A O 1
ATOM 766 N N . ASN A 1 97 ? -10.950 -3.631 6.238 1.00 98.00 97 ASN A N 1
ATOM 767 C CA . ASN A 1 97 ? -11.670 -3.795 4.978 1.00 98.00 97 ASN A CA 1
ATOM 768 C C . ASN A 1 97 ? -10.973 -3.035 3.841 1.00 98.00 97 ASN A C 1
ATOM 770 O O . ASN A 1 97 ? -10.740 -3.592 2.769 1.00 98.00 97 ASN A O 1
ATOM 774 N N . VAL A 1 98 ? -10.562 -1.793 4.092 1.00 98.19 98 VAL A N 1
ATOM 775 C CA . VAL A 1 98 ? -9.854 -0.957 3.121 1.00 98.19 98 VAL A CA 1
ATOM 776 C C . VAL A 1 98 ? -8.521 -1.580 2.717 1.00 98.19 98 VAL A C 1
ATOM 778 O O . VAL A 1 98 ? -8.249 -1.674 1.520 1.00 98.19 98 VAL A O 1
ATOM 781 N N . PHE A 1 99 ? -7.716 -2.082 3.660 1.00 98.44 99 PHE A N 1
ATOM 782 C CA . PHE A 1 99 ? -6.495 -2.808 3.290 1.00 98.44 99 PHE A CA 1
ATOM 783 C C . PHE A 1 99 ? -6.781 -4.082 2.509 1.00 98.44 99 PHE A C 1
ATOM 785 O O . PHE A 1 99 ? -6.058 -4.383 1.562 1.00 98.44 99 PHE A O 1
ATOM 792 N N . THR A 1 100 ? -7.831 -4.819 2.872 1.00 98.44 100 THR A N 1
ATOM 793 C CA . THR A 1 100 ? -8.227 -6.022 2.134 1.00 98.44 100 THR A CA 1
ATOM 794 C C . THR A 1 100 ? -8.549 -5.683 0.680 1.00 98.44 100 THR A C 1
ATOM 796 O O . THR A 1 100 ? -7.987 -6.309 -0.216 1.00 98.44 100 THR A O 1
ATOM 799 N N . ILE A 1 101 ? -9.361 -4.644 0.451 1.00 97.69 101 ILE A N 1
ATOM 800 C CA . ILE A 1 101 ? -9.706 -4.143 -0.885 1.00 97.69 101 ILE A CA 1
ATOM 801 C C . ILE A 1 101 ? -8.447 -3.724 -1.649 1.00 97.69 101 ILE A C 1
ATOM 803 O O . ILE A 1 1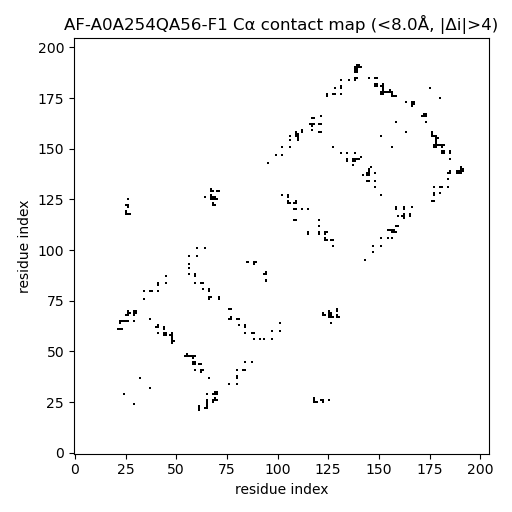01 ? -8.243 -4.165 -2.774 1.00 97.69 101 ILE A O 1
ATOM 807 N N . LEU A 1 102 ? -7.578 -2.909 -1.046 1.00 98.31 102 LEU A N 1
ATOM 808 C CA . LEU A 1 102 ? -6.383 -2.396 -1.723 1.00 98.31 102 LEU A CA 1
ATOM 809 C C . LEU A 1 102 ? -5.362 -3.494 -2.050 1.00 98.31 102 LEU A C 1
ATOM 811 O O . LEU A 1 102 ? -4.754 -3.474 -3.121 1.00 98.31 102 LEU A O 1
ATOM 815 N N . VAL A 1 103 ? -5.179 -4.467 -1.153 1.00 98.44 103 VAL A N 1
ATOM 816 C CA . VAL A 1 103 ? -4.329 -5.637 -1.412 1.00 98.44 103 VAL A CA 1
ATOM 817 C C . VAL A 1 103 ? -4.923 -6.489 -2.530 1.00 98.44 103 VAL A C 1
ATOM 819 O O . VAL A 1 103 ? -4.167 -6.934 -3.391 1.00 98.44 103 VAL A O 1
ATOM 822 N N . ASP A 1 104 ? -6.242 -6.686 -2.560 1.00 97.56 104 ASP A N 1
ATOM 823 C CA . ASP A 1 104 ? -6.913 -7.424 -3.635 1.00 97.56 104 ASP A CA 1
ATOM 824 C C . ASP A 1 104 ? -6.770 -6.720 -4.987 1.00 97.56 104 ASP A C 1
ATOM 826 O O . ASP A 1 104 ? -6.312 -7.338 -5.949 1.00 97.56 104 ASP A O 1
ATOM 830 N N . GLU A 1 105 ? -7.037 -5.413 -5.045 1.00 95.69 105 GLU A N 1
ATOM 831 C CA . GLU A 1 105 ? -6.836 -4.590 -6.243 1.00 95.69 105 GLU A CA 1
ATOM 832 C C . GLU A 1 105 ? -5.391 -4.700 -6.771 1.00 95.69 105 GLU A C 1
ATOM 834 O O . GLU A 1 105 ? -5.167 -4.931 -7.965 1.00 95.69 105 GLU A O 1
ATOM 839 N N . ALA A 1 106 ? -4.401 -4.579 -5.881 1.00 96.94 106 ALA A N 1
ATOM 840 C CA . ALA A 1 106 ? -2.988 -4.667 -6.238 1.00 96.94 106 ALA A CA 1
ATOM 841 C C . ALA A 1 106 ? -2.591 -6.074 -6.712 1.00 96.94 106 ALA A C 1
ATOM 843 O O . ALA A 1 106 ? -1.913 -6.221 -7.733 1.00 96.94 106 ALA A O 1
ATOM 844 N N . VAL A 1 107 ? -3.015 -7.120 -5.998 1.00 97.19 107 VAL A N 1
ATOM 845 C CA . VAL A 1 107 ? -2.743 -8.517 -6.360 1.00 97.19 107 VAL A CA 1
ATOM 846 C C . VAL A 1 107 ? -3.362 -8.852 -7.716 1.00 97.19 107 VAL A C 1
ATOM 848 O O . VAL A 1 107 ? -2.686 -9.450 -8.556 1.00 97.19 107 VAL A O 1
ATOM 851 N N . ASP A 1 108 ? -4.604 -8.448 -7.968 1.00 94.50 108 ASP A N 1
ATOM 852 C CA . ASP A 1 108 ? -5.298 -8.742 -9.221 1.00 94.50 108 ASP A CA 1
ATOM 853 C C . ASP A 1 108 ? -4.649 -8.043 -10.418 1.00 94.50 108 ASP A C 1
ATOM 855 O O . ASP A 1 108 ? -4.436 -8.676 -11.464 1.00 94.50 108 ASP A O 1
ATOM 859 N N . ALA A 1 109 ? -4.253 -6.777 -10.249 1.00 93.25 109 ALA A N 1
ATOM 860 C CA . ALA A 1 109 ? -3.521 -6.026 -11.265 1.00 93.25 109 ALA A CA 1
ATO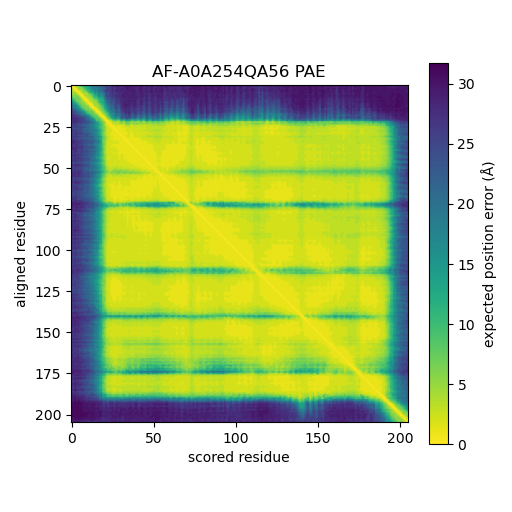M 861 C C . ALA A 1 109 ? -2.158 -6.666 -11.586 1.00 93.25 109 ALA A C 1
ATOM 863 O O . ALA A 1 109 ? -1.742 -6.711 -12.747 1.00 93.25 109 ALA A O 1
ATOM 864 N N . LEU A 1 110 ? -1.461 -7.190 -10.575 1.00 94.62 110 LEU A N 1
ATOM 865 C CA . LEU A 1 110 ? -0.116 -7.747 -10.729 1.00 94.62 110 LEU A CA 1
ATOM 866 C C . LEU A 1 110 ? -0.093 -9.214 -11.172 1.00 94.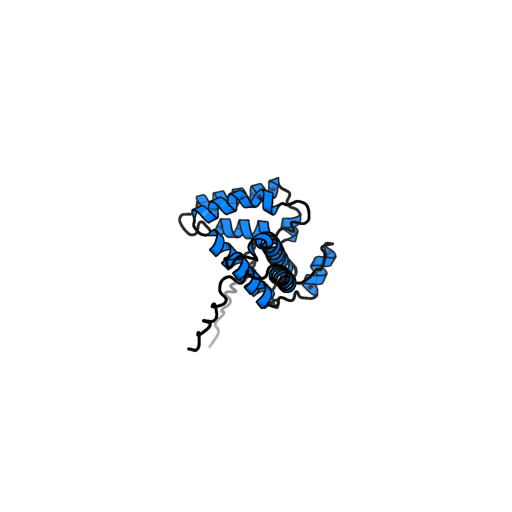62 110 LEU A C 1
ATOM 868 O O . LEU A 1 110 ? 0.855 -9.631 -11.837 1.00 94.62 110 LEU A O 1
ATOM 872 N N . LYS A 1 111 ? -1.131 -9.999 -10.866 1.00 92.19 111 LYS A N 1
ATOM 873 C CA . LYS A 1 111 ? -1.277 -11.378 -11.366 1.00 92.19 111 LYS A CA 1
ATOM 874 C C . LYS A 1 111 ? -1.631 -11.432 -12.847 1.00 92.19 111 LYS A C 1
ATOM 876 O O . LYS A 1 111 ? -1.263 -12.387 -13.530 1.00 92.19 111 LYS A O 1
ATOM 881 N N . ASN A 1 112 ? -2.325 -10.412 -13.348 1.00 86.00 112 ASN A N 1
ATOM 882 C CA . ASN A 1 112 ? -2.729 -10.305 -14.746 1.00 86.00 112 ASN A CA 1
ATOM 883 C C . ASN A 1 112 ? -2.085 -9.073 -15.402 1.00 86.00 112 ASN A C 1
ATOM 885 O O . ASN A 1 112 ? -2.792 -8.180 -15.865 1.00 86.00 112 ASN A O 1
ATOM 889 N N . PRO A 1 113 ? -0.744 -9.008 -15.508 1.00 83.12 113 PRO A N 1
ATOM 890 C CA . PRO A 1 113 ? -0.051 -7.775 -15.885 1.00 83.12 113 PRO A CA 1
ATOM 891 C C . PRO A 1 113 ? -0.277 -7.365 -17.350 1.00 83.12 113 PRO A C 1
ATOM 893 O O . PRO A 1 113 ? 0.084 -6.259 -17.759 1.00 83.12 113 PRO A O 1
ATOM 896 N N . LYS A 1 114 ? -0.872 -8.241 -18.174 1.00 82.44 114 LYS A N 1
ATOM 897 C CA . LYS A 1 114 ? -1.230 -7.930 -19.563 1.00 82.44 114 LYS A CA 1
ATOM 898 C C . LYS A 1 114 ? -2.295 -6.831 -19.580 1.00 82.44 114 LYS A C 1
ATOM 900 O O . LYS A 1 114 ? -3.433 -7.063 -19.200 1.00 82.44 114 LYS A O 1
ATOM 905 N N . GLY A 1 115 ? -1.921 -5.650 -20.067 1.00 84.38 115 GLY A N 1
ATOM 906 C CA . GLY A 1 115 ? -2.798 -4.474 -20.119 1.00 84.38 115 GLY A CA 1
ATOM 907 C C . GLY A 1 115 ? -2.572 -3.478 -18.980 1.00 84.38 115 GLY A C 1
ATOM 908 O O . GLY A 1 115 ? -3.062 -2.353 -19.059 1.00 84.38 115 GLY A O 1
ATOM 909 N N . VAL A 1 116 ? -1.763 -3.829 -17.976 1.00 91.31 116 VAL A N 1
ATOM 910 C CA . VAL A 1 116 ? -1.363 -2.911 -16.906 1.00 91.31 116 VAL A CA 1
ATOM 911 C C . VAL A 1 116 ? -0.055 -2.228 -17.294 1.00 91.31 116 VAL A C 1
ATOM 913 O O . VAL A 1 116 ? 0.964 -2.881 -17.533 1.00 91.31 116 VAL A O 1
ATOM 916 N N . LYS A 1 117 ? -0.070 -0.891 -17.370 1.00 94.19 117 LYS A N 1
ATOM 917 C CA . LYS A 1 117 ? 1.119 -0.099 -17.724 1.00 94.19 117 LYS A CA 1
ATOM 918 C C . LYS A 1 117 ? 2.263 -0.359 -16.723 1.00 94.19 117 LYS A C 1
ATOM 920 O O . LYS A 1 117 ? 1.977 -0.475 -15.532 1.00 94.19 117 LYS A O 1
ATOM 925 N N . PRO A 1 118 ? 3.540 -0.355 -17.151 1.00 94.56 118 PRO A N 1
ATOM 926 C CA . PRO A 1 118 ? 4.693 -0.573 -16.264 1.00 94.56 118 PRO A CA 1
ATOM 927 C C . PRO A 1 118 ? 4.679 0.285 -14.988 1.00 94.56 118 PRO A C 1
ATOM 929 O O . PRO A 1 118 ? 4.804 -0.247 -13.889 1.00 94.56 118 PRO A O 1
ATOM 932 N N . VAL A 1 119 ? 4.380 1.581 -15.128 1.00 94.44 119 VAL A N 1
ATOM 933 C CA . VAL A 1 119 ? 4.302 2.526 -13.999 1.00 94.44 119 VAL A CA 1
ATOM 934 C C . VAL A 1 119 ? 3.209 2.168 -12.995 1.00 94.44 119 VAL A C 1
ATOM 936 O O . VAL A 1 119 ? 3.376 2.351 -11.791 1.00 94.44 119 VAL A O 1
ATOM 939 N N . VAL A 1 120 ? 2.099 1.605 -13.470 1.00 95.00 120 VAL A N 1
ATOM 940 C CA . VAL A 1 120 ? 0.992 1.153 -12.621 1.00 95.00 120 VAL A CA 1
ATOM 941 C C . VAL A 1 120 ? 1.380 -0.138 -11.901 1.00 95.00 120 VAL A C 1
ATOM 943 O O . VAL A 1 120 ? 1.157 -0.241 -10.700 1.00 95.00 120 VAL A O 1
ATOM 946 N N . GLN A 1 121 ? 2.045 -1.078 -12.586 1.00 95.38 121 GLN A N 1
ATOM 947 C CA . GLN A 1 121 ? 2.579 -2.283 -11.937 1.00 95.38 121 GLN A CA 1
ATOM 948 C C . GLN A 1 121 ? 3.564 -1.917 -10.821 1.00 95.38 121 GLN A C 1
ATOM 950 O O . GLN A 1 121 ? 3.459 -2.422 -9.709 1.00 95.38 121 GLN A O 1
ATOM 955 N N . ASN A 1 122 ? 4.491 -0.996 -11.084 1.00 95.50 122 ASN A N 1
ATOM 956 C CA . ASN A 1 122 ? 5.431 -0.540 -10.066 1.00 95.50 122 ASN A CA 1
ATOM 957 C C . ASN A 1 122 ? 4.725 0.181 -8.908 1.00 95.50 122 ASN A C 1
ATOM 959 O O . ASN A 1 122 ? 5.110 -0.029 -7.764 1.00 95.50 122 ASN A O 1
ATOM 963 N N . THR A 1 123 ? 3.662 0.948 -9.179 1.00 96.44 123 THR A N 1
ATOM 964 C CA . THR A 1 123 ? 2.849 1.586 -8.127 1.00 96.44 123 THR A CA 1
ATOM 965 C C . THR A 1 123 ? 2.247 0.541 -7.187 1.00 96.44 123 THR A C 1
ATOM 967 O O . THR A 1 123 ? 2.464 0.611 -5.981 1.00 96.44 123 THR A O 1
ATOM 970 N N . TYR A 1 124 ? 1.584 -0.484 -7.730 1.00 97.12 124 TYR A N 1
ATOM 971 C CA . TYR A 1 124 ? 1.033 -1.570 -6.916 1.00 97.12 124 TYR A CA 1
ATOM 972 C C . TYR A 1 124 ? 2.112 -2.428 -6.243 1.00 97.12 124 TYR A C 1
ATOM 974 O O . TYR A 1 124 ? 1.912 -2.893 -5.125 1.00 97.12 124 TYR A O 1
ATOM 982 N N . SER A 1 125 ? 3.269 -2.626 -6.883 1.00 96.50 125 SER A N 1
ATOM 983 C CA . SER A 1 125 ? 4.390 -3.346 -6.264 1.00 96.50 125 SER A CA 1
ATOM 984 C C . SER A 1 125 ? 4.893 -2.616 -5.024 1.00 96.50 125 SER A C 1
ATOM 986 O O . SER A 1 125 ? 5.055 -3.240 -3.982 1.00 96.50 125 SER A O 1
ATOM 988 N N . ILE A 1 126 ? 5.089 -1.298 -5.122 1.00 96.06 126 ILE A N 1
ATOM 989 C CA . ILE A 1 126 ? 5.533 -0.457 -4.004 1.00 96.06 126 ILE A CA 1
ATOM 990 C C . ILE A 1 126 ? 4.483 -0.453 -2.892 1.00 96.06 126 ILE A C 1
ATOM 992 O O . ILE A 1 126 ? 4.843 -0.655 -1.736 1.00 96.06 126 ILE A O 1
ATOM 996 N N . PHE A 1 127 ? 3.198 -0.329 -3.243 1.00 97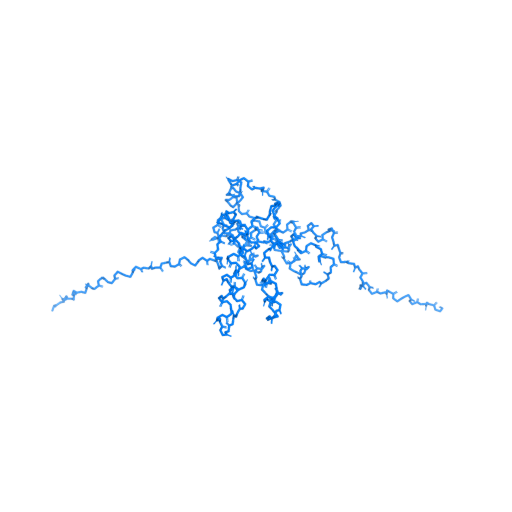.69 127 PHE A N 1
ATOM 997 C CA . PHE A 1 127 ? 2.097 -0.473 -2.289 1.00 97.69 127 PHE A CA 1
ATOM 998 C C . PHE A 1 127 ? 2.206 -1.768 -1.473 1.00 97.69 127 PHE A C 1
ATOM 1000 O O . PHE A 1 127 ? 2.194 -1.730 -0.242 1.00 97.69 127 PHE A O 1
ATOM 1007 N N . LEU A 1 128 ? 2.363 -2.913 -2.146 1.00 97.88 128 LEU A N 1
ATOM 1008 C CA . LEU A 1 128 ? 2.484 -4.202 -1.465 1.00 97.88 128 LEU A CA 1
ATOM 1009 C C . LEU A 1 128 ? 3.772 -4.308 -0.642 1.00 97.88 128 LEU A C 1
ATOM 1011 O O . LEU A 1 128 ? 3.736 -4.840 0.461 1.00 97.88 128 LEU A O 1
ATOM 1015 N N . GLU A 1 129 ? 4.902 -3.815 -1.148 1.00 96.44 129 GLU A N 1
ATOM 1016 C CA . GLU A 1 129 ? 6.184 -3.831 -0.430 1.00 96.44 129 GLU A CA 1
ATOM 1017 C C . GLU A 1 129 ? 6.117 -3.044 0.881 1.00 96.44 129 GLU A C 1
ATOM 1019 O O . GLU A 1 129 ? 6.524 -3.560 1.925 1.00 96.44 129 GLU A O 1
ATOM 1024 N N . ASN A 1 130 ? 5.546 -1.842 0.835 1.00 97.25 130 ASN A N 1
ATOM 1025 C CA . ASN A 1 130 ? 5.346 -1.002 2.008 1.00 97.25 130 ASN A CA 1
ATOM 1026 C C . ASN A 1 130 ? 4.340 -1.635 2.978 1.00 97.25 130 ASN A C 1
ATOM 1028 O O . ASN A 1 130 ? 4.616 -1.734 4.170 1.00 97.25 130 ASN A O 1
ATOM 1032 N N . PHE A 1 131 ? 3.222 -2.176 2.479 1.00 97.81 131 PHE A N 1
ATOM 1033 C CA . PHE A 1 131 ? 2.279 -2.917 3.322 1.00 97.81 131 PHE A CA 1
ATOM 1034 C C . PHE A 1 131 ? 2.949 -4.104 4.032 1.00 97.81 131 PHE A C 1
ATOM 1036 O O . PHE A 1 131 ? 2.706 -4.338 5.217 1.00 97.81 131 PHE A O 1
ATOM 1043 N N . ILE A 1 132 ? 3.811 -4.853 3.334 1.00 97.44 132 ILE A N 1
ATOM 1044 C CA . ILE A 1 132 ? 4.547 -5.977 3.923 1.00 97.44 132 ILE A CA 1
ATOM 1045 C C . ILE A 1 132 ? 5.512 -5.496 5.014 1.00 97.44 132 ILE A C 1
ATOM 1047 O O . ILE A 1 132 ? 5.633 -6.164 6.046 1.00 97.44 132 ILE A O 1
ATOM 1051 N N . ALA A 1 133 ? 6.199 -4.371 4.793 1.00 95.69 133 ALA A N 1
ATOM 1052 C CA . ALA A 1 133 ? 7.102 -3.779 5.776 1.00 95.69 133 ALA A CA 1
ATOM 1053 C C . ALA A 1 133 ? 6.349 -3.407 7.065 1.00 95.69 133 ALA A C 1
ATOM 1055 O O . ALA A 1 133 ? 6.719 -3.898 8.136 1.00 95.69 133 ALA A O 1
ATOM 1056 N N . GLU A 1 134 ? 5.235 -2.684 6.935 1.00 95.94 134 GLU A N 1
ATOM 1057 C CA . GLU A 1 134 ? 4.374 -2.271 8.053 1.00 95.94 134 GLU A CA 1
ATOM 1058 C C . GLU A 1 134 ? 3.703 -3.450 8.768 1.00 95.94 134 GLU A C 1
ATOM 1060 O O . GLU A 1 134 ? 3.529 -3.461 9.987 1.00 95.94 134 GLU A O 1
ATOM 1065 N N . SER A 1 135 ? 3.368 -4.505 8.024 1.00 96.56 135 SER A N 1
ATOM 1066 C CA . SER A 1 135 ? 2.715 -5.703 8.565 1.00 96.56 135 SER A CA 1
ATOM 1067 C C . SER A 1 135 ? 3.678 -6.657 9.274 1.00 96.56 135 SER A C 1
ATOM 1069 O O . SER A 1 135 ? 3.249 -7.575 9.984 1.00 96.56 135 SER A O 1
ATOM 1071 N N . LYS A 1 136 ? 4.993 -6.484 9.097 1.00 94.81 136 LYS A N 1
ATOM 1072 C CA . LYS A 1 136 ? 6.013 -7.404 9.619 1.00 94.81 136 LYS A CA 1
ATOM 1073 C C . LYS A 1 136 ? 5.919 -7.642 11.135 1.00 94.81 136 LYS A C 1
ATOM 1075 O O . LYS A 1 136 ? 6.021 -8.810 11.526 1.00 94.81 136 LYS A O 1
ATOM 1080 N N . PRO A 1 137 ? 5.705 -6.631 12.004 1.00 93.69 137 PRO A N 1
ATOM 1081 C CA . PRO A 1 137 ? 5.554 -6.849 13.446 1.00 93.69 137 PRO A CA 1
ATOM 1082 C C . PRO A 1 137 ? 4.361 -7.749 13.805 1.00 93.69 137 PRO A C 1
ATOM 1084 O O . PRO A 1 137 ? 4.402 -8.464 14.807 1.00 93.69 137 PRO A O 1
ATOM 1087 N N . TYR A 1 138 ? 3.327 -7.764 12.961 1.00 93.31 138 TYR A N 1
ATOM 1088 C CA . TYR A 1 138 ? 2.072 -8.488 13.178 1.00 93.31 138 TYR A CA 1
ATOM 1089 C C . TYR A 1 138 ? 2.059 -9.882 12.533 1.00 93.31 138 TYR A C 1
ATOM 1091 O O . TYR A 1 138 ? 1.180 -10.692 12.826 1.00 93.31 138 TYR A O 1
ATOM 1099 N N . ALA A 1 139 ? 3.077 -10.226 11.736 1.00 91.69 139 ALA A N 1
ATOM 1100 C CA . ALA A 1 139 ? 3.156 -11.485 10.991 1.00 91.69 139 ALA A CA 1
ATOM 1101 C C . ALA A 1 139 ? 3.134 -12.753 11.870 1.00 91.69 139 ALA A C 1
ATOM 1103 O O . ALA A 1 139 ? 2.762 -13.827 11.394 1.00 91.69 139 ALA A O 1
ATOM 1104 N N . LYS A 1 140 ? 3.520 -12.655 13.150 1.00 89.44 140 LYS A N 1
ATOM 1105 C CA . LYS A 1 140 ? 3.494 -13.783 14.105 1.00 89.44 140 LYS A CA 1
ATOM 1106 C C . LYS A 1 140 ? 2.086 -14.122 14.604 1.00 89.44 140 LYS A C 1
ATOM 1108 O O . LYS A 1 140 ? 1.877 -15.215 15.132 1.00 89.44 140 LYS A O 1
ATOM 1113 N N . ASN A 1 141 ? 1.143 -13.195 14.454 1.00 85.94 141 ASN A N 1
ATOM 1114 C CA . ASN A 1 141 ? -0.222 -13.328 14.940 1.00 85.94 141 ASN A CA 1
ATOM 1115 C C . ASN A 1 141 ? -1.121 -13.859 13.817 1.00 85.94 141 ASN A C 1
ATOM 1117 O O . ASN A 1 141 ? -0.909 -13.549 12.652 1.00 85.94 141 ASN A O 1
ATOM 1121 N N . GLY A 1 142 ? -2.166 -14.619 14.147 1.00 85.00 142 GLY A N 1
ATOM 1122 C CA . GLY A 1 142 ? -3.191 -15.052 13.180 1.00 85.00 142 GLY A CA 1
ATOM 1123 C C . GLY A 1 142 ? -4.156 -13.940 12.727 1.00 85.00 142 GLY A C 1
ATOM 1124 O O . GLY A 1 142 ? -5.288 -14.248 12.356 1.00 85.00 142 GLY A O 1
ATOM 1125 N N . GLY A 1 143 ? -3.742 -12.670 12.835 1.00 92.31 143 GLY A N 1
ATOM 1126 C CA . GLY A 1 143 ? -4.542 -11.472 12.549 1.00 92.31 143 GLY A CA 1
ATOM 1127 C C . GLY A 1 143 ? -4.762 -11.222 11.056 1.00 92.31 143 GLY A C 1
ATOM 1128 O O . GLY A 1 143 ? -4.336 -12.016 10.209 1.00 92.31 143 GLY A O 1
ATOM 1129 N N . PHE A 1 144 ? -5.449 -10.127 10.721 1.00 95.38 144 PHE A N 1
ATOM 1130 C CA . PHE A 1 144 ? -5.785 -9.814 9.330 1.00 95.38 144 PHE A CA 1
ATOM 1131 C C . PHE A 1 144 ? -4.530 -9.523 8.493 1.00 95.38 144 PHE A C 1
ATOM 1133 O O . PHE A 1 144 ? -4.436 -10.006 7.365 1.00 95.38 144 PHE A O 1
ATOM 1140 N N . GLU A 1 145 ? -3.520 -8.858 9.060 1.00 96.44 145 GLU A N 1
ATOM 1141 C CA . GLU A 1 145 ? -2.264 -8.534 8.378 1.00 96.44 145 GLU A CA 1
ATOM 1142 C C . GLU A 1 145 ? -1.568 -9.806 7.907 1.00 96.44 145 GLU A C 1
ATOM 1144 O O . GLU A 1 145 ? -1.151 -9.912 6.755 1.00 96.44 145 GLU A O 1
ATOM 1149 N N . ARG A 1 146 ? -1.514 -10.831 8.767 1.00 96.50 146 ARG A N 1
ATOM 1150 C CA . ARG A 1 146 ? -0.945 -12.127 8.396 1.00 96.50 146 ARG A CA 1
ATOM 1151 C C . ARG A 1 146 ? -1.714 -12.775 7.248 1.00 96.50 146 ARG A C 1
ATOM 1153 O O . ARG A 1 146 ? -1.082 -13.293 6.329 1.00 96.50 146 ARG A O 1
ATOM 1160 N N . LYS A 1 147 ? -3.048 -12.751 7.278 1.00 97.44 147 LYS A N 1
ATOM 1161 C CA . LYS A 1 147 ? -3.870 -13.309 6.189 1.00 97.44 147 LYS A CA 1
ATOM 1162 C C . LYS A 1 147 ? -3.591 -12.595 4.865 1.00 97.44 147 LYS A C 1
ATOM 1164 O O . LYS A 1 147 ? -3.500 -13.246 3.827 1.00 97.44 147 LYS A O 1
ATOM 1169 N N . LEU A 1 148 ? -3.410 -11.274 4.897 1.00 98.31 148 LEU A N 1
ATOM 1170 C CA . LEU A 1 148 ? -3.044 -10.493 3.716 1.00 98.31 148 LEU A CA 1
ATOM 1171 C C . LEU A 1 148 ? -1.610 -10.796 3.250 1.00 98.31 148 LEU A C 1
ATOM 1173 O O . LEU A 1 148 ? -1.397 -10.981 2.054 1.00 98.31 148 LEU A O 1
ATOM 1177 N N . LEU A 1 149 ? -0.644 -10.966 4.159 1.00 98.38 149 LEU A N 1
ATOM 1178 C CA . LEU A 1 149 ? 0.709 -11.434 3.818 1.00 98.38 149 LEU A CA 1
ATOM 1179 C C . LEU A 1 149 ? 0.686 -12.814 3.142 1.00 98.38 149 LEU A C 1
ATOM 1181 O O . LEU A 1 149 ? 1.374 -13.030 2.144 1.00 98.38 149 LEU A O 1
ATOM 1185 N N . GLU A 1 150 ? -0.109 -13.753 3.662 1.00 97.81 150 GLU A N 1
ATOM 1186 C CA . GLU A 1 150 ? -0.283 -15.085 3.071 1.00 97.81 150 GLU A CA 1
ATOM 1187 C C . GLU A 1 150 ? -0.904 -14.991 1.672 1.00 97.81 150 GLU A C 1
ATOM 1189 O O . GLU A 1 150 ? -0.388 -15.604 0.737 1.00 97.81 150 GLU A O 1
ATOM 1194 N N . LYS A 1 151 ? -1.923 -14.140 1.494 1.00 98.25 151 LYS A N 1
ATOM 1195 C CA . LYS A 1 151 ? -2.522 -13.849 0.184 1.00 98.25 151 LYS A CA 1
ATOM 1196 C C . LYS A 1 151 ? -1.486 -13.313 -0.813 1.00 98.25 151 LYS A C 1
ATOM 1198 O O . LYS A 1 151 ? -1.407 -13.815 -1.934 1.00 98.25 151 LYS A O 1
ATOM 1203 N N . ILE A 1 152 ? -0.662 -12.343 -0.409 1.00 98.38 152 ILE A N 1
ATOM 1204 C CA . ILE A 1 152 ? 0.382 -11.758 -1.268 1.00 98.38 152 ILE A CA 1
ATOM 1205 C C . ILE A 1 152 ? 1.449 -12.800 -1.630 1.00 98.38 152 ILE A C 1
ATOM 1207 O O . ILE A 1 152 ? 1.858 -12.886 -2.790 1.00 98.38 152 ILE A O 1
ATOM 1211 N N . ARG A 1 153 ? 1.885 -13.632 -0.675 1.00 97.56 153 ARG A N 1
ATOM 1212 C CA . ARG A 1 153 ? 2.799 -14.757 -0.936 1.00 97.56 153 ARG A CA 1
ATOM 1213 C C . ARG A 1 153 ? 2.210 -15.711 -1.980 1.00 97.56 153 ARG A C 1
ATOM 1215 O O . ARG A 1 153 ? 2.882 -16.065 -2.949 1.00 97.56 153 ARG A O 1
ATOM 1222 N N . ASP A 1 154 ? 0.961 -16.120 -1.783 1.00 97.88 154 ASP A N 1
ATOM 1223 C CA . ASP A 1 154 ? 0.307 -17.154 -2.591 1.00 97.88 154 ASP A CA 1
ATOM 1224 C C . ASP A 1 154 ? -0.083 -16.662 -3.992 1.00 97.88 154 ASP A C 1
ATOM 1226 O O . ASP A 1 154 ? -0.281 -17.472 -4.902 1.00 97.88 154 ASP A O 1
ATOM 1230 N N . ALA A 1 155 ? -0.114 -15.341 -4.196 1.00 97.44 155 ALA A N 1
ATOM 1231 C CA . ALA A 1 155 ? -0.338 -14.715 -5.491 1.00 97.44 155 ALA A CA 1
ATOM 1232 C C . ALA A 1 155 ? 0.776 -14.984 -6.519 1.00 97.44 155 ALA A C 1
ATOM 1234 O O . ALA A 1 155 ? 0.484 -14.944 -7.715 1.00 97.44 155 ALA A O 1
ATOM 1235 N N . LYS A 1 156 ? 2.010 -15.290 -6.079 1.00 95.31 156 LYS A N 1
ATOM 1236 C CA . LYS A 1 156 ? 3.182 -15.549 -6.947 1.00 95.31 156 LYS A CA 1
ATOM 1237 C C . LYS A 1 156 ? 3.385 -14.457 -8.009 1.00 95.31 156 LYS A C 1
ATOM 1239 O O . LYS A 1 156 ? 3.468 -14.735 -9.204 1.00 95.31 156 LYS A O 1
ATOM 1244 N N . ILE A 1 157 ? 3.401 -13.211 -7.554 1.00 95.31 157 ILE A N 1
ATOM 1245 C CA . ILE A 1 157 ? 3.519 -12.012 -8.379 1.00 95.31 157 ILE A CA 1
ATOM 1246 C C . ILE A 1 157 ? 4.879 -11.980 -9.076 1.00 95.31 157 ILE A C 1
ATOM 1248 O O . ILE A 1 157 ? 5.921 -12.053 -8.432 1.00 95.31 157 ILE A O 1
ATOM 1252 N N . GLU A 1 158 ? 4.855 -11.766 -10.389 1.00 91.81 158 GLU A N 1
ATOM 1253 C CA . GLU A 1 158 ? 6.043 -11.557 -11.212 1.00 91.81 158 GLU A CA 1
ATOM 1254 C C . GLU A 1 158 ? 5.876 -10.281 -12.036 1.00 91.81 158 GLU A C 1
ATOM 1256 O O . GLU A 1 158 ? 5.028 -10.205 -12.927 1.00 91.81 158 GLU A O 1
ATOM 1261 N N . LEU A 1 159 ? 6.703 -9.270 -11.757 1.00 92.38 159 LEU A N 1
ATOM 1262 C CA . LEU A 1 159 ? 6.698 -8.031 -12.537 1.00 92.38 159 LEU A CA 1
ATOM 1263 C C . LEU A 1 159 ? 7.238 -8.277 -13.949 1.00 92.38 159 LEU A C 1
ATOM 1265 O O . LEU A 1 159 ? 8.218 -9.014 -14.134 1.00 92.38 159 LEU A O 1
ATOM 1269 N N . THR A 1 160 ? 6.655 -7.607 -14.946 1.00 94.56 160 THR A N 1
ATOM 1270 C CA . THR A 1 160 ? 7.148 -7.720 -16.324 1.00 94.56 160 THR A CA 1
ATOM 1271 C C . THR A 1 160 ? 8.542 -7.108 -16.475 1.00 94.56 160 THR A C 1
ATOM 1273 O O . THR A 1 160 ? 9.003 -6.315 -15.648 1.00 94.56 160 THR A O 1
ATOM 1276 N N . LYS A 1 161 ? 9.240 -7.461 -17.561 1.00 93.88 161 LYS A N 1
ATOM 1277 C CA . LYS A 1 161 ? 10.568 -6.899 -17.858 1.00 93.88 161 LYS A CA 1
ATOM 1278 C C . LYS A 1 161 ? 10.507 -5.381 -18.010 1.00 93.88 161 LYS A C 1
ATOM 1280 O O . LYS A 1 161 ? 11.408 -4.686 -17.560 1.00 93.88 161 LYS A O 1
ATOM 1285 N N . GLU A 1 162 ? 9.432 -4.869 -18.596 1.00 94.38 162 GLU A N 1
ATOM 1286 C CA . GLU A 1 162 ? 9.204 -3.440 -18.800 1.00 94.38 162 GLU A CA 1
ATOM 1287 C C . GLU A 1 162 ? 9.027 -2.715 -17.463 1.00 94.38 162 GLU A C 1
ATOM 1289 O O . GLU A 1 162 ? 9.629 -1.662 -17.271 1.00 94.38 162 GLU A O 1
ATOM 1294 N N . ALA A 1 163 ? 8.275 -3.295 -16.519 1.00 94.31 163 ALA A N 1
ATOM 1295 C CA . ALA A 1 163 ? 8.139 -2.754 -15.166 1.00 94.31 163 ALA A CA 1
ATOM 1296 C C . ALA A 1 163 ? 9.480 -2.765 -14.414 1.00 94.31 163 ALA A C 1
ATOM 1298 O O . ALA A 1 163 ? 9.891 -1.739 -13.869 1.00 94.31 163 ALA A O 1
ATOM 1299 N N . LYS A 1 164 ? 10.223 -3.880 -14.468 1.00 93.81 164 LYS A N 1
ATOM 1300 C CA . LYS A 1 164 ? 11.569 -3.983 -13.871 1.00 93.81 164 LYS A CA 1
ATOM 1301 C C . LYS A 1 164 ? 12.535 -2.941 -14.465 1.00 93.81 164 LYS A C 1
ATOM 1303 O O . LYS A 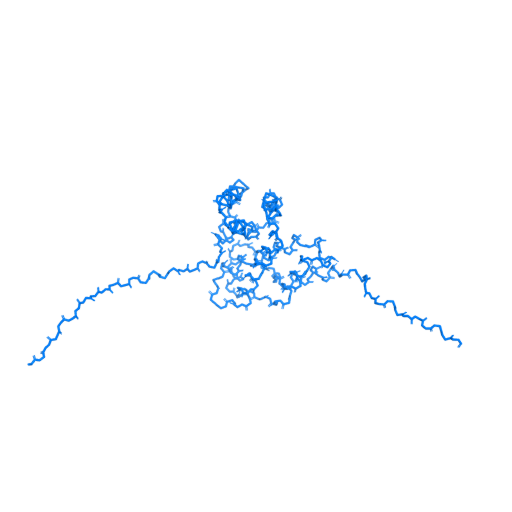1 164 ? 13.253 -2.274 -13.719 1.00 93.81 164 LYS A O 1
ATOM 1308 N N . ASN A 1 165 ? 12.511 -2.745 -15.784 1.00 93.88 165 ASN A N 1
ATOM 1309 C CA . ASN A 1 165 ? 13.335 -1.747 -16.471 1.00 93.88 165 ASN A CA 1
ATOM 1310 C C . ASN A 1 165 ? 12.947 -0.315 -16.088 1.00 93.88 165 ASN A C 1
ATOM 1312 O O . ASN A 1 165 ? 13.824 0.493 -15.796 1.00 93.88 165 ASN A O 1
ATOM 1316 N N . GLU A 1 166 ? 11.652 0.003 -16.053 1.00 92.69 166 GLU A N 1
ATOM 1317 C CA . GLU A 1 166 ? 11.175 1.327 -15.643 1.00 92.69 166 GLU A CA 1
ATOM 1318 C C . GLU A 1 166 ? 11.617 1.666 -14.214 1.00 92.69 166 GLU A C 1
ATOM 1320 O O . GLU A 1 166 ? 12.094 2.772 -13.951 1.00 92.69 166 GLU A O 1
ATOM 1325 N N . ARG A 1 167 ? 11.540 0.686 -13.306 1.00 90.06 167 ARG A N 1
ATOM 1326 C CA . ARG A 1 167 ? 11.998 0.832 -11.924 1.00 90.06 167 ARG A CA 1
ATOM 1327 C C . ARG A 1 167 ? 13.495 1.151 -11.863 1.00 90.06 167 ARG A C 1
ATOM 1329 O O . ARG A 1 167 ? 13.898 2.095 -11.182 1.00 90.06 167 ARG A O 1
ATOM 1336 N N . SER A 1 168 ? 14.300 0.422 -12.637 1.00 88.62 168 SER A N 1
ATOM 1337 C CA . SER A 1 168 ? 15.748 0.635 -12.719 1.00 88.62 168 SER A CA 1
ATOM 1338 C C . SER A 1 168 ? 16.126 1.987 -13.330 1.00 88.62 168 SER A C 1
ATOM 1340 O O . SER A 1 168 ? 17.072 2.611 -12.856 1.00 88.62 168 SER A O 1
ATOM 1342 N N . LEU A 1 169 ? 15.407 2.459 -14.355 1.00 89.75 169 LEU A N 1
ATOM 1343 C CA . LEU A 1 169 ? 15.663 3.763 -14.988 1.00 89.75 169 LEU A CA 1
ATOM 1344 C C . LEU A 1 169 ? 15.488 4.934 -14.015 1.00 89.75 169 LEU A C 1
ATOM 1346 O O . LEU A 1 169 ? 16.078 5.992 -14.210 1.00 89.75 169 LEU A O 1
ATOM 1350 N N . ARG A 1 170 ? 14.702 4.738 -12.954 1.00 86.06 170 ARG A N 1
ATOM 1351 C CA . ARG A 1 170 ? 14.494 5.718 -11.883 1.00 86.06 170 ARG A CA 1
ATOM 1352 C C . ARG A 1 170 ? 15.404 5.499 -10.672 1.00 86.06 170 ARG A C 1
ATOM 1354 O O . ARG A 1 170 ? 15.145 6.059 -9.614 1.00 86.06 170 ARG A O 1
ATOM 1361 N N . GLY A 1 171 ? 16.436 4.665 -10.801 1.00 82.88 171 GLY A N 1
ATOM 1362 C CA . GLY A 1 171 ? 17.407 4.410 -9.734 1.00 82.88 171 GLY A CA 1
ATOM 1363 C C . GLY A 1 171 ? 16.857 3.619 -8.545 1.00 82.88 171 GLY A C 1
ATOM 1364 O O . GLY A 1 171 ? 17.533 3.504 -7.526 1.00 82.88 171 GLY A O 1
ATOM 1365 N N . MET A 1 172 ? 15.650 3.055 -8.646 1.00 84.56 172 MET A N 1
ATOM 1366 C CA . MET A 1 172 ? 15.105 2.220 -7.582 1.00 84.56 172 MET A CA 1
ATOM 1367 C C . MET A 1 172 ? 15.670 0.807 -7.671 1.00 84.56 172 MET A C 1
ATOM 1369 O O . MET A 1 172 ? 15.849 0.246 -8.756 1.00 84.56 172 MET A O 1
ATOM 1373 N N . LYS A 1 173 ? 15.887 0.195 -6.506 1.00 80.38 173 LYS A N 1
ATOM 1374 C CA . LYS A 1 173 ? 16.345 -1.188 -6.415 1.00 80.38 173 LYS A CA 1
ATOM 1375 C C . LYS A 1 173 ? 15.316 -2.123 -7.054 1.00 80.38 173 LYS A C 1
ATOM 1377 O O . LYS A 1 173 ? 14.162 -2.163 -6.632 1.00 80.38 173 LYS A O 1
ATOM 1382 N N . VAL A 1 174 ? 15.753 -2.903 -8.039 1.00 79.19 174 VAL A N 1
ATOM 1383 C CA . VAL A 1 174 ? 15.002 -4.059 -8.541 1.00 79.19 174 VAL A CA 1
ATOM 1384 C C . VAL A 1 174 ? 15.269 -5.201 -7.564 1.00 79.19 174 VAL A C 1
ATOM 1386 O O . VAL A 1 174 ? 16.301 -5.865 -7.632 1.00 79.19 174 VAL A O 1
ATOM 1389 N N . GLY A 1 175 ? 14.410 -5.300 -6.552 1.00 75.88 175 GLY A N 1
ATOM 1390 C CA . GLY A 1 175 ? 14.518 -6.278 -5.477 1.00 75.88 175 GLY A CA 1
ATOM 1391 C C . GLY A 1 175 ? 13.730 -7.555 -5.745 1.00 75.88 175 GLY A C 1
ATOM 1392 O O . GLY A 1 175 ? 13.358 -7.861 -6.878 1.00 75.88 175 GLY A O 1
ATOM 1393 N N . ASP A 1 176 ? 13.485 -8.281 -4.659 1.00 83.50 176 ASP A N 1
ATOM 1394 C CA . ASP A 1 176 ? 12.561 -9.409 -4.637 1.00 83.50 176 ASP A CA 1
ATOM 1395 C C . ASP A 1 176 ? 11.156 -8.967 -5.071 1.00 83.50 176 ASP A C 1
ATOM 1397 O O . ASP A 1 176 ? 10.775 -7.808 -4.888 1.00 83.50 176 ASP A O 1
ATOM 1401 N N . SER A 1 177 ? 10.370 -9.892 -5.621 1.00 92.62 177 SER A N 1
ATOM 1402 C CA . SER A 1 177 ? 8.951 -9.627 -5.865 1.00 92.62 177 SER A CA 1
ATOM 1403 C C . SER A 1 177 ? 8.198 -9.410 -4.538 1.00 92.62 177 SER A C 1
ATOM 1405 O O . SER A 1 177 ? 8.632 -9.922 -3.497 1.00 92.62 177 SER A O 1
ATOM 1407 N N . PRO A 1 178 ? 7.030 -8.736 -4.538 1.00 96.00 178 PRO A N 1
ATOM 1408 C CA . PRO A 1 178 ? 6.191 -8.654 -3.342 1.00 96.00 178 PRO A CA 1
ATOM 1409 C C . PRO A 1 178 ? 5.858 -10.029 -2.741 1.00 96.00 178 PRO A C 1
ATOM 1411 O O . PRO A 1 178 ? 5.864 -10.193 -1.522 1.00 96.00 178 PRO A O 1
ATOM 1414 N N . SER A 1 179 ? 5.637 -11.051 -3.576 1.00 97.62 179 SER A N 1
ATOM 1415 C CA . SER A 1 179 ? 5.374 -12.416 -3.104 1.00 97.62 179 SER A CA 1
ATOM 1416 C C . SER A 1 179 ? 6.581 -13.047 -2.406 1.00 97.62 179 SER A C 1
ATOM 1418 O O . SER A 1 179 ? 6.414 -13.691 -1.367 1.00 97.62 179 SER A O 1
ATOM 1420 N N . ASP A 1 180 ? 7.794 -12.840 -2.920 1.00 96.75 180 ASP A N 1
ATOM 1421 C CA . ASP A 1 180 ? 9.028 -13.322 -2.287 1.00 96.75 180 ASP A CA 1
ATOM 1422 C C . ASP A 1 180 ? 9.316 -12.595 -0.967 1.00 96.75 180 ASP A C 1
ATOM 1424 O O . ASP A 1 180 ? 9.749 -13.213 0.013 1.00 96.75 180 ASP A O 1
ATOM 1428 N N . LEU A 1 181 ? 9.036 -11.290 -0.911 1.00 96.06 181 LEU A N 1
ATOM 1429 C CA . LEU A 1 181 ? 9.173 -10.500 0.309 1.00 96.06 181 LEU A CA 1
ATOM 1430 C C . LEU A 1 181 ? 8.185 -10.969 1.386 1.00 96.06 181 LEU A C 1
ATOM 1432 O O . LEU A 1 181 ? 8.596 -11.228 2.521 1.00 96.06 181 LEU A O 1
ATOM 1436 N N . ALA A 1 182 ? 6.912 -11.157 1.026 1.00 97.38 182 ALA A N 1
ATOM 1437 C CA . ALA A 1 182 ? 5.893 -11.689 1.929 1.00 97.38 182 ALA A CA 1
ATOM 1438 C C . ALA A 1 182 ? 6.265 -13.092 2.433 1.00 97.38 182 ALA A C 1
ATOM 1440 O O . ALA A 1 182 ? 6.177 -13.364 3.633 1.00 97.38 182 ALA A O 1
ATOM 1441 N N . LYS A 1 183 ? 6.765 -13.965 1.545 1.00 97.12 183 LYS A N 1
ATOM 1442 C CA . LYS A 1 183 ? 7.281 -15.289 1.918 1.00 97.12 183 LYS A CA 1
ATOM 1443 C C . LYS A 1 183 ? 8.371 -15.184 2.981 1.00 97.12 183 LYS A C 1
ATOM 1445 O O . LYS A 1 183 ? 8.270 -15.827 4.021 1.00 97.12 183 LYS A O 1
ATOM 1450 N N . ARG A 1 184 ? 9.382 -14.342 2.753 1.00 96.50 184 ARG A N 1
ATOM 1451 C CA . ARG A 1 184 ? 10.489 -14.140 3.698 1.00 96.50 184 ARG A CA 1
ATOM 1452 C C . ARG A 1 184 ? 9.993 -13.668 5.062 1.00 96.50 184 ARG A C 1
ATOM 1454 O O . ARG A 1 184 ? 10.464 -14.171 6.079 1.00 96.50 184 ARG A O 1
ATOM 1461 N N . VAL A 1 185 ? 9.058 -12.717 5.088 1.00 95.94 185 VAL A N 1
ATOM 1462 C CA . VAL A 1 185 ? 8.467 -12.224 6.339 1.00 95.94 185 VAL A CA 1
ATOM 1463 C C . VAL A 1 185 ? 7.750 -13.352 7.081 1.00 95.94 185 VAL A C 1
ATOM 1465 O O . VAL A 1 185 ? 7.972 -13.511 8.280 1.00 95.94 185 VAL A O 1
ATOM 1468 N N . LEU A 1 186 ? 6.950 -14.162 6.389 1.00 95.75 186 LEU A N 1
ATOM 1469 C CA . LEU A 1 186 ? 6.220 -15.282 6.992 1.00 95.75 186 LEU A CA 1
ATOM 1470 C C . LEU A 1 186 ? 7.153 -16.400 7.482 1.00 95.75 186 LEU A C 1
ATOM 1472 O O . LEU A 1 186 ? 6.940 -16.921 8.576 1.00 95.75 186 LEU A O 1
ATOM 1476 N N . ASP A 1 187 ? 8.203 -16.727 6.727 1.00 95.06 187 ASP A N 1
ATOM 1477 C CA . ASP A 1 187 ? 9.191 -17.753 7.090 1.00 95.06 187 ASP A CA 1
ATOM 1478 C C . ASP A 1 187 ? 10.005 -17.342 8.333 1.00 95.06 187 ASP A C 1
ATOM 1480 O O . ASP A 1 187 ? 10.319 -18.172 9.186 1.00 95.06 187 ASP A O 1
ATOM 1484 N N . GLN A 1 188 ? 10.309 -16.047 8.481 1.00 93.81 188 GLN A N 1
ATOM 1485 C CA . GLN A 1 188 ? 10.972 -15.488 9.669 1.00 93.81 188 GLN A CA 1
ATOM 1486 C C . GLN A 1 188 ? 10.038 -15.369 10.885 1.00 93.81 188 GLN A C 1
ATOM 1488 O O . GLN A 1 188 ? 10.505 -15.193 12.012 1.00 93.81 188 GLN A O 1
ATOM 1493 N N . ASN A 1 189 ? 8.724 -15.443 10.666 1.00 91.38 189 ASN A N 1
ATOM 1494 C CA . ASN A 1 189 ? 7.691 -15.232 11.675 1.00 91.38 189 ASN A CA 1
ATOM 1495 C C . ASN A 1 189 ? 6.644 -16.360 11.621 1.00 91.38 189 ASN A C 1
ATOM 1497 O O . ASN A 1 189 ? 5.467 -16.104 11.338 1.00 91.38 189 ASN A O 1
ATOM 1501 N N . PRO A 1 190 ? 7.041 -17.622 11.880 1.00 84.12 190 PRO A N 1
ATOM 1502 C CA . PRO A 1 190 ? 6.091 -18.724 11.925 1.00 84.12 190 PRO A CA 1
ATOM 1503 C C . PRO A 1 190 ? 5.058 -18.474 13.029 1.00 84.12 190 PRO A C 1
ATOM 1505 O O . PRO A 1 190 ? 5.394 -17.939 14.091 1.00 84.12 190 PRO A O 1
ATOM 1508 N N . VAL A 1 191 ? 3.803 -18.873 12.792 1.00 81.00 191 VAL A N 1
ATOM 1509 C CA . VAL A 1 191 ? 2.762 -18.803 13.829 1.00 81.00 191 VAL A CA 1
ATOM 1510 C C . VAL A 1 191 ? 3.250 -19.599 15.028 1.00 81.00 191 VAL A C 1
ATOM 1512 O O . VAL A 1 191 ? 3.635 -20.763 14.889 1.00 81.00 191 VAL A O 1
ATOM 1515 N N . ALA A 1 192 ? 3.242 -18.982 16.209 1.00 68.69 192 ALA A N 1
ATOM 1516 C CA . ALA A 1 192 ? 3.510 -19.711 17.435 1.00 68.69 192 ALA A CA 1
ATOM 1517 C C . ALA A 1 192 ? 2.498 -20.862 17.523 1.00 68.69 192 ALA A C 1
ATOM 1519 O O . ALA A 1 192 ? 1.296 -20.615 17.585 1.00 68.69 192 ALA A O 1
ATOM 1520 N N . ALA A 1 193 ? 2.977 -22.108 17.488 1.00 59.59 193 ALA A N 1
ATOM 1521 C CA . ALA A 1 193 ? 2.148 -23.301 17.586 1.00 59.59 193 ALA A CA 1
ATOM 1522 C C . ALA A 1 193 ? 1.421 -23.320 18.942 1.00 59.59 193 ALA A C 1
ATOM 1524 O O . ALA A 1 193 ? 1.917 -23.887 19.913 1.00 59.59 193 ALA A O 1
ATOM 1525 N N . LYS A 1 194 ? 0.269 -22.653 19.035 1.00 53.22 194 LYS A N 1
ATOM 1526 C CA . LYS A 1 194 ? -0.581 -22.661 20.228 1.00 53.22 194 LYS A CA 1
ATOM 1527 C C . LYS A 1 194 ? -1.786 -23.591 20.119 1.00 53.22 194 LYS A C 1
ATOM 1529 O O . LYS A 1 194 ? -2.417 -23.805 21.140 1.00 53.22 194 LYS A O 1
ATOM 1534 N N . ASP A 1 195 ? -1.987 -24.260 18.980 1.00 52.72 195 ASP A N 1
ATOM 1535 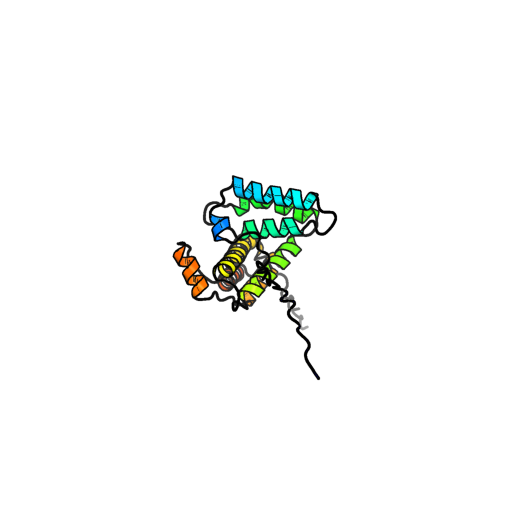C CA . ASP A 1 195 ? -3.104 -25.198 18.779 1.00 52.72 195 ASP A CA 1
ATOM 1536 C C . ASP A 1 195 ? -2.688 -26.518 18.105 1.00 52.72 195 ASP A C 1
ATOM 1538 O O . ASP A 1 195 ? -3.417 -27.082 17.291 1.00 52.72 195 ASP A O 1
ATOM 1542 N N . ALA A 1 196 ? -1.513 -27.064 18.440 1.00 45.38 196 ALA A N 1
ATOM 1543 C CA . ALA A 1 196 ? -1.302 -28.492 18.204 1.00 45.38 196 ALA A CA 1
ATOM 1544 C C . ALA A 1 196 ? -2.175 -29.261 19.217 1.00 45.38 196 ALA A C 1
ATOM 1546 O O . ALA A 1 196 ? -1.979 -29.074 20.425 1.00 45.38 196 ALA A O 1
ATOM 1547 N N . PRO A 1 197 ? -3.133 -30.108 18.786 1.00 45.50 197 PRO A N 1
ATOM 1548 C CA . PRO A 1 197 ? -3.949 -30.873 19.715 1.00 45.50 197 PRO A CA 1
ATOM 1549 C C . PRO A 1 197 ? -3.016 -31.723 20.571 1.00 45.50 197 PRO A C 1
ATOM 1551 O O . PRO A 1 197 ? -2.241 -32.530 20.053 1.00 45.50 197 PRO A O 1
ATOM 1554 N N . LYS A 1 198 ? -3.052 -31.506 21.892 1.00 47.84 198 LYS A N 1
ATOM 1555 C CA . LYS A 1 198 ? -2.329 -32.337 22.856 1.00 47.84 198 LYS A CA 1
ATOM 1556 C C . LYS A 1 198 ? -2.804 -33.767 22.642 1.00 47.84 198 LYS A C 1
ATOM 1558 O O . LYS A 1 198 ? -3.918 -34.105 23.025 1.00 47.84 198 LYS A O 1
ATOM 1563 N N . ALA A 1 199 ? -1.975 -34.576 21.987 1.00 48.44 199 ALA A N 1
ATOM 1564 C CA . ALA A 1 199 ? -2.234 -35.987 21.794 1.00 48.44 199 ALA A CA 1
ATOM 1565 C C . ALA A 1 199 ? -2.489 -36.610 23.168 1.00 48.44 199 ALA A C 1
ATOM 1567 O O . ALA A 1 199 ? -1.593 -36.676 24.015 1.00 48.44 199 ALA A O 1
ATOM 1568 N N . ASP A 1 200 ? -3.740 -37.005 23.379 1.00 48.41 200 ASP A N 1
ATOM 1569 C CA . ASP A 1 200 ? -4.221 -37.686 24.566 1.00 48.41 200 ASP A CA 1
ATOM 1570 C C . ASP A 1 200 ? -3.378 -38.952 24.750 1.00 48.41 200 ASP A C 1
ATOM 1572 O O . ASP A 1 200 ? -3.544 -39.960 24.053 1.00 48.41 200 ASP A O 1
ATOM 1576 N N . LYS A 1 201 ? -2.404 -38.899 25.664 1.00 48.81 201 LYS A N 1
ATOM 1577 C CA . LYS A 1 201 ? -1.672 -40.086 26.101 1.00 48.81 201 LYS A CA 1
ATOM 1578 C C . LYS A 1 201 ? -2.660 -40.956 26.872 1.00 48.81 201 LYS A C 1
ATOM 1580 O O . LYS A 1 201 ? -2.755 -40.870 28.095 1.00 48.81 201 LYS A O 1
ATOM 1585 N N . LYS A 1 202 ? -3.376 -41.820 26.145 1.00 49.25 202 LYS A N 1
ATOM 1586 C CA . LYS A 1 202 ? -4.088 -42.978 26.693 1.00 49.25 202 LYS A CA 1
ATOM 1587 C C . LYS A 1 202 ? -3.127 -43.744 27.606 1.00 49.25 202 LYS A C 1
ATOM 1589 O O . LYS A 1 202 ? -2.253 -44.470 27.135 1.00 49.25 202 LYS A O 1
ATOM 1594 N N . LYS A 1 203 ? -3.315 -43.590 28.919 1.00 48.06 203 LYS A N 1
ATOM 1595 C CA . LYS A 1 203 ? -2.823 -44.530 29.928 1.00 48.06 203 LYS A CA 1
ATOM 1596 C C . LYS A 1 203 ? -3.448 -45.891 29.616 1.00 48.06 203 LYS A C 1
ATOM 1598 O O . LYS A 1 203 ? -4.650 -46.073 29.805 1.00 48.06 203 LYS A O 1
ATOM 1603 N N . LYS A 1 204 ? -2.650 -46.830 29.105 1.00 49.41 204 LYS A N 1
ATOM 1604 C CA . LYS A 1 204 ? -3.002 -48.251 29.163 1.00 49.41 204 LYS A CA 1
ATOM 1605 C C . LYS A 1 204 ? -2.859 -48.700 30.620 1.00 49.41 204 LYS A C 1
ATOM 1607 O O . LYS A 1 204 ? -1.824 -48.446 31.232 1.00 49.41 204 LYS A O 1
ATOM 161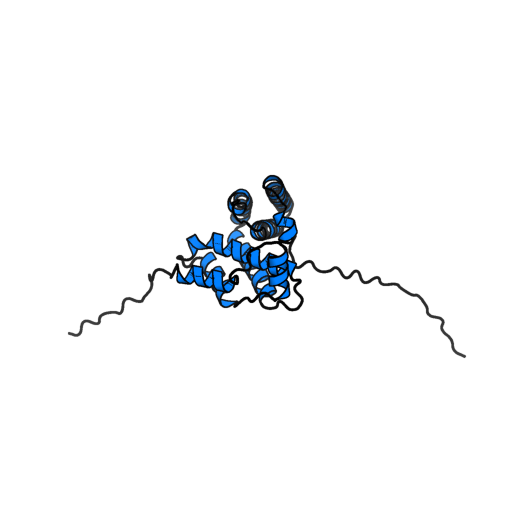2 N N . LYS A 1 205 ? -3.955 -49.254 31.142 1.00 48.25 205 LYS A N 1
ATOM 1613 C CA . LYS A 1 205 ? -3.995 -50.094 32.343 1.00 48.25 205 LYS A CA 1
ATOM 1614 C C . LYS A 1 205 ? -3.136 -51.336 32.145 1.00 48.25 205 LYS A C 1
ATOM 1616 O O . LYS A 1 205 ? -3.041 -51.776 30.976 1.00 48.25 205 LYS A O 1
#

Secondary structure (DSSP, 8-state):
---------------------S-SS-HHHHTT--HHHHHHHHHHHHHHHHH-SS-THHHHHHHHHHHHHS--TTT-HHHHHHHHHHHHHHHTT-HHHHHHHHHHHHHHHHHS-TTS-HHHHHHHHHHHHHHHHHHGGGTTSSSHHHHHHHHHHHT-----HHHHHHHHHTT------HHHHHHHHHHHSPPP-------------

Foldseek 3Di:
DDDDDDDPPPPPPPPPPPPPLLAPDFQVVLQPDDLVRLQVQQVVLQVVLVPDPPPSCSSLLNSLLSLQLHQCDPVNSCVSRCVVSCVVCVVVVRPLVSVVVLLVSLLVCQLCVVVPDLRRVSSSQSSLLSLLVVLLVVCQDPDSSVVSLVVQLVSPGDRDPNNLVVCVVVVHDSDDTSNVSSVVSNVVRPHDPPDPPPPPPPDDD